Protein AF-A0A9P0P751-F1 (afdb_monomer_lite)

Foldseek 3Di:
DVVVVVVVVVVVVVVVVVVVVVVVVVVVVVVVVVVVVVVVVVVVVVVVVVVVVVVVVVVVVVVVVVVVVVVVVVVVVVVVVVVVVVVVVVVVVVVVVVVVVVVPDPDDDDDDDDLPQQDQDDPPLPAAPVVSVVSLVVNCVSNVHDPVRSCVVCVVVVVVVVVVDVVDDPPCPPVVVVVCCCRRNPVNVVVVVVVVVVPDDDD

pLDDT: mean 75.5, std 18.92, range [32.75, 98.25]

Organism: Acanthoscelides obtectus (NCBI:txid200917)

Radius of gyration: 43.39 Å; chains: 1; bounding box: 88×41×137 Å

Sequence (203 aa):
MEKCADLLEKLTKLENRLVDNNANLEGKLLELHECTAKLEEKFLENTANLKKELEDKIMEKLCELEIRIFTLEDRIQEVQGNFAALDIKTIDERQRGLLLEKSSEFGASVGSAGHLWMKPPQFDGTMPWNIYRRQFEAAANSNGWSSTEKATALWPYEKMLVLFFKEYHPKNKGLLVGHLEMRYGQLHLEHVYNTQLKNRFQR

Secondary structure (DSSP, 8-state):
-HHHHHHHHHHHHHHHHHHHHHHHHHHHHHHHHHHHHHHHHHHHHHHHHHHHHHHHHHHHHHHHHHHHHHHHHHHHHHHHHHHHHHHHHHHHHHHHHHHHHTTT--------------PPPP--SSS-HHHHHHHHHHHHHHTT--HHHHHHHHHHHHHHHHHHHHHS-TT-HHHHHHHHHHHH-HHHHHHHHHHHHHT----

Structure (mmCIF, N/CA/C/O backbone):
data_AF-A0A9P0P751-F1
#
_entry.id   AF-A0A9P0P751-F1
#
loop_
_atom_site.group_PDB
_atom_site.id
_atom_site.type_symbol
_atom_site.label_atom_id
_atom_site.label_alt_id
_atom_site.label_comp_id
_atom_site.label_asym_id
_atom_site.label_entity_id
_atom_site.label_seq_id
_atom_site.pdbx_PDB_ins_code
_atom_site.Cartn_x
_atom_site.Cartn_y
_atom_site.Cartn_z
_atom_site.occupancy
_atom_site.B_iso_or_equiv
_atom_site.auth_seq_id
_atom_site.auth_comp_id
_atom_site.auth_asym_id
_atom_site.auth_atom_id
_atom_site.pdbx_PDB_model_num
ATOM 1 N N . MET A 1 1 ? -47.627 -13.289 68.866 1.00 68.94 1 MET A N 1
ATOM 2 C CA . MET A 1 1 ? -46.252 -12.743 68.898 1.00 68.94 1 MET A CA 1
ATOM 3 C C . MET A 1 1 ? -45.272 -13.602 68.098 1.00 68.94 1 MET A C 1
ATOM 5 O O . MET A 1 1 ? -44.537 -13.034 67.307 1.00 68.94 1 MET A O 1
ATOM 9 N N . GLU A 1 2 ? -45.330 -14.937 68.186 1.00 80.06 2 GLU A N 1
ATOM 10 C CA . GLU A 1 2 ? -44.479 -15.875 67.414 1.00 80.06 2 GLU A CA 1
ATOM 11 C C . GLU A 1 2 ? -44.426 -15.635 65.893 1.00 80.06 2 GLU A C 1
ATOM 13 O O . GLU A 1 2 ? -43.344 -15.539 65.326 1.00 80.06 2 GLU A O 1
ATOM 18 N N . LYS A 1 3 ? -45.575 -15.447 65.225 1.00 87.62 3 LYS A N 1
ATOM 19 C CA . LYS A 1 3 ? -45.615 -15.174 63.772 1.00 87.62 3 LYS A CA 1
ATOM 20 C C . LYS A 1 3 ? -44.860 -13.906 63.351 1.00 87.62 3 LYS A C 1
ATOM 22 O O . LYS A 1 3 ? -44.319 -13.875 62.253 1.00 87.62 3 LYS A O 1
ATOM 27 N N . CYS A 1 4 ? -44.828 -12.866 64.190 1.00 89.31 4 CYS A N 1
ATOM 28 C CA . CYS A 1 4 ? -44.069 -11.650 63.877 1.00 89.31 4 CYS A CA 1
ATOM 29 C C . CYS A 1 4 ? -42.560 -11.883 63.989 1.00 89.31 4 CYS A C 1
ATOM 31 O O . CYS A 1 4 ? -41.818 -11.356 63.168 1.00 89.31 4 CYS A O 1
ATOM 33 N N . ALA A 1 5 ? -42.116 -12.678 64.967 1.00 92.06 5 ALA A N 1
ATOM 34 C CA . ALA A 1 5 ? -40.704 -13.016 65.129 1.00 92.06 5 ALA A CA 1
ATOM 35 C C . ALA A 1 5 ? -40.181 -13.841 63.937 1.00 92.06 5 ALA A C 1
ATOM 37 O O . ALA A 1 5 ? -39.132 -13.523 63.386 1.00 92.06 5 ALA A O 1
ATOM 38 N N . ASP A 1 6 ? -40.964 -14.820 63.476 1.00 95.12 6 ASP A N 1
ATOM 39 C CA . ASP A 1 6 ? -40.616 -15.666 62.325 1.00 95.12 6 ASP A CA 1
ATOM 40 C C . ASP A 1 6 ? -40.569 -14.875 60.996 1.00 95.12 6 ASP A C 1
ATOM 42 O O . ASP A 1 6 ? -39.732 -15.124 60.127 1.00 95.12 6 ASP A O 1
ATOM 46 N N . LEU A 1 7 ? -41.432 -13.862 60.837 1.00 94.81 7 LEU A N 1
ATOM 47 C CA . LEU A 1 7 ? -41.382 -12.946 59.689 1.00 94.81 7 LEU A CA 1
ATOM 48 C C . LEU A 1 7 ? -40.163 -12.015 59.732 1.00 94.81 7 LEU A C 1
ATOM 50 O O . LEU A 1 7 ? -39.540 -11.797 58.694 1.00 94.81 7 LEU A O 1
ATOM 54 N N . LEU A 1 8 ? -39.807 -11.500 60.912 1.00 94.50 8 LEU A N 1
ATOM 55 C CA . LEU A 1 8 ? -38.606 -10.683 61.118 1.00 94.50 8 LEU A CA 1
ATOM 56 C C . LEU A 1 8 ? -37.329 -11.464 60.792 1.00 94.50 8 LEU A C 1
ATOM 58 O O . LEU A 1 8 ? -36.457 -10.942 60.106 1.00 94.50 8 LEU A O 1
ATOM 62 N N . GLU A 1 9 ? -37.238 -12.727 61.213 1.00 95.94 9 GLU A N 1
ATOM 63 C CA . GLU A 1 9 ? -36.094 -13.591 60.896 1.00 95.94 9 GLU A CA 1
ATOM 64 C C . GLU A 1 9 ? -35.977 -13.880 59.389 1.00 95.94 9 GLU A C 1
ATOM 66 O O . GLU A 1 9 ? -34.882 -13.925 58.825 1.00 95.94 9 GLU A O 1
ATOM 71 N N . LYS A 1 10 ? -37.106 -14.065 58.697 1.00 96.25 10 LYS A N 1
ATOM 72 C CA . LYS A 1 10 ? -37.112 -14.243 57.237 1.00 96.25 10 LYS A CA 1
ATOM 73 C C . LYS A 1 10 ? -36.692 -12.967 56.508 1.00 96.25 10 LYS A C 1
ATOM 75 O O . LYS A 1 10 ? -35.957 -13.064 55.526 1.00 96.25 10 LYS A O 1
ATOM 80 N N . LEU A 1 11 ? -37.128 -11.801 56.986 1.00 96.69 11 LEU A N 1
ATOM 81 C CA . LEU A 1 11 ? -36.739 -10.498 56.442 1.00 96.69 11 LEU A CA 1
ATOM 82 C C . LEU A 1 11 ? -35.235 -10.258 56.574 1.00 96.69 11 LEU A C 1
ATOM 84 O O . LEU A 1 11 ? -34.588 -9.992 55.567 1.00 96.69 11 LEU A O 1
ATOM 88 N N . THR A 1 12 ? -34.658 -10.463 57.760 1.00 96.31 12 THR A N 1
ATOM 89 C CA . THR A 1 12 ? -33.210 -10.280 57.969 1.00 96.31 12 THR A CA 1
ATOM 90 C C . THR A 1 12 ? -32.378 -11.251 57.131 1.00 96.31 12 THR A C 1
ATOM 92 O O . THR A 1 12 ? -31.365 -10.867 56.549 1.00 96.31 12 THR A O 1
ATOM 95 N N . LYS A 1 13 ? -32.822 -12.508 56.978 1.00 97.12 13 LYS A N 1
ATOM 96 C CA . LYS A 1 13 ? -32.182 -13.465 56.055 1.00 97.12 13 LYS A CA 1
ATOM 97 C C . LYS A 1 13 ? -32.228 -12.992 54.602 1.00 97.12 13 LYS A C 1
ATOM 99 O O . LYS A 1 13 ? -31.261 -13.200 53.873 1.00 97.12 13 LYS A O 1
ATOM 104 N N . LEU A 1 14 ? -33.339 -12.404 54.160 1.00 96.88 14 LEU A N 1
ATOM 105 C CA . LEU A 1 14 ? -33.462 -11.870 52.803 1.00 96.88 14 LEU A CA 1
ATOM 106 C C . LEU A 1 14 ? -32.586 -10.632 52.596 1.00 9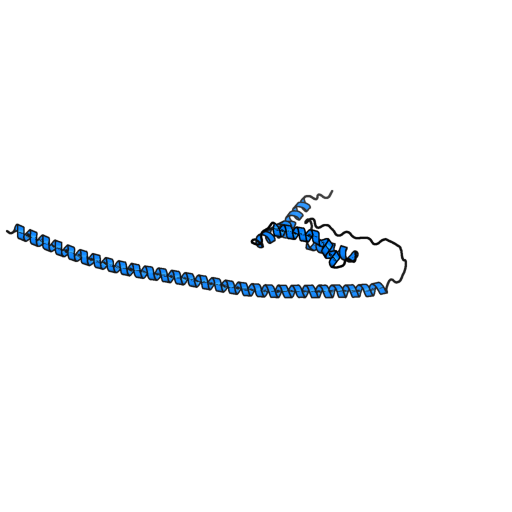6.88 14 LEU A C 1
ATOM 108 O O . LEU A 1 14 ? -31.926 -10.547 51.565 1.00 96.88 14 LEU A O 1
ATOM 112 N N . GLU A 1 15 ? -32.536 -9.724 53.570 1.00 97.06 15 GLU A N 1
ATOM 113 C CA . GLU A 1 15 ? -31.665 -8.543 53.542 1.00 97.06 15 GLU A CA 1
ATOM 114 C C . GLU A 1 15 ? -30.192 -8.941 53.437 1.00 97.06 15 GLU A C 1
ATOM 116 O O . GLU A 1 15 ? -29.506 -8.488 52.524 1.00 97.06 15 GLU A O 1
ATOM 121 N N . ASN A 1 16 ? -29.726 -9.868 54.279 1.00 96.50 16 ASN A N 1
ATOM 122 C CA . ASN A 1 16 ? -28.347 -10.359 54.218 1.00 96.50 16 ASN A CA 1
ATOM 123 C C . ASN A 1 16 ? -28.032 -10.992 52.855 1.00 96.50 16 ASN A C 1
ATOM 125 O O . ASN A 1 16 ? -27.015 -10.680 52.244 1.00 96.50 16 ASN A O 1
ATOM 129 N N . ARG A 1 17 ? -28.946 -11.813 52.316 1.00 97.75 17 ARG A N 1
ATOM 130 C CA . ARG A 1 17 ? -28.776 -12.405 50.978 1.00 97.75 17 ARG A CA 1
ATOM 131 C C . ARG A 1 17 ? -28.727 -11.358 49.869 1.00 97.75 17 ARG A C 1
ATOM 133 O O . ARG A 1 17 ? -28.021 -11.563 48.885 1.00 97.75 17 ARG A O 1
ATOM 140 N N . LEU A 1 18 ? -29.499 -10.277 49.979 1.00 97.12 18 LEU A N 1
ATOM 141 C CA . LEU A 1 18 ? -29.455 -9.172 49.021 1.00 97.12 18 LEU A CA 1
ATOM 142 C C . LEU A 1 18 ? -28.111 -8.445 49.083 1.00 97.12 18 LEU A C 1
ATOM 144 O O . LEU A 1 18 ? -27.532 -8.187 48.031 1.00 97.12 18 LEU A O 1
ATOM 148 N N . VAL A 1 19 ? -27.602 -8.179 50.288 1.00 97.31 19 VAL A N 1
ATOM 149 C CA . VAL A 1 19 ? -26.284 -7.562 50.497 1.00 97.31 19 VAL A CA 1
ATOM 150 C C . VAL A 1 19 ? -25.174 -8.437 49.911 1.00 97.31 19 VAL A C 1
ATOM 152 O O . VAL A 1 19 ? -24.377 -7.944 49.114 1.00 97.31 19 VAL A O 1
ATOM 155 N N . ASP A 1 20 ? -25.170 -9.737 50.212 1.00 97.00 20 ASP A N 1
ATOM 156 C CA . ASP A 1 20 ? -24.171 -10.682 49.696 1.00 97.00 20 ASP A CA 1
ATOM 157 C C . ASP A 1 20 ? -24.211 -10.782 48.164 1.00 97.00 20 ASP A C 1
ATOM 159 O O . ASP A 1 20 ? -23.177 -10.772 47.491 1.00 97.00 20 ASP A O 1
ATOM 163 N N . ASN A 1 21 ? -25.414 -10.852 47.585 1.00 97.19 21 ASN A N 1
ATOM 164 C CA . ASN A 1 21 ? -25.583 -10.881 46.134 1.00 97.19 21 ASN A CA 1
ATOM 165 C C . ASN A 1 21 ? -25.088 -9.589 45.481 1.00 97.19 21 ASN A C 1
ATOM 167 O O . ASN A 1 21 ? -24.453 -9.654 44.430 1.00 97.19 21 ASN A O 1
ATOM 171 N N . ASN A 1 22 ? -25.367 -8.433 46.087 1.00 96.94 22 ASN A N 1
ATOM 172 C CA . ASN A 1 22 ? -24.921 -7.150 45.560 1.00 96.94 22 ASN A CA 1
ATOM 173 C C . ASN A 1 22 ? -23.391 -7.031 45.610 1.00 96.94 22 ASN A C 1
ATOM 175 O O . ASN A 1 22 ? -22.780 -6.697 44.600 1.00 96.94 22 ASN A O 1
ATOM 179 N N . ALA A 1 23 ? -22.766 -7.426 46.724 1.00 97.12 23 ALA A N 1
ATOM 180 C CA . ALA A 1 23 ? -21.308 -7.463 46.851 1.00 97.12 23 ALA A CA 1
ATOM 181 C C . ALA A 1 23 ? -20.654 -8.392 45.807 1.00 97.12 23 ALA A C 1
ATOM 183 O O . ALA A 1 23 ? -19.637 -8.053 45.205 1.00 97.12 23 ALA A O 1
ATOM 184 N N . ASN A 1 24 ? -21.261 -9.551 45.532 1.00 97.69 24 ASN A N 1
ATOM 185 C CA . ASN A 1 24 ? -20.781 -10.471 44.497 1.00 97.69 24 ASN A CA 1
ATOM 186 C C . ASN A 1 24 ? -20.925 -9.888 43.076 1.00 97.69 24 ASN A C 1
ATOM 188 O O . ASN A 1 24 ? -20.044 -10.064 42.234 1.00 97.69 24 ASN A O 1
ATOM 192 N N . LEU A 1 25 ? -22.031 -9.192 42.789 1.00 97.31 25 LEU A N 1
ATOM 193 C CA . LEU A 1 25 ? -22.231 -8.520 41.501 1.00 97.31 25 LEU A CA 1
ATOM 194 C C . LEU A 1 25 ? -21.231 -7.378 41.295 1.00 97.31 25 LEU A C 1
ATOM 196 O O . LEU A 1 25 ? -20.674 -7.264 40.205 1.00 97.31 25 LEU A O 1
ATOM 200 N N . GLU A 1 26 ? -20.964 -6.582 42.331 1.00 97.25 26 GLU A N 1
ATOM 201 C CA . GLU A 1 26 ? -19.936 -5.536 42.308 1.00 97.25 26 GLU A CA 1
ATOM 202 C C . GLU A 1 26 ? -18.542 -6.122 42.047 1.00 97.25 26 GLU A C 1
ATOM 204 O O . GLU A 1 26 ? -17.818 -5.617 41.189 1.00 97.25 26 GLU A O 1
ATOM 209 N N . GLY A 1 27 ? -18.193 -7.240 42.695 1.00 97.88 27 GLY A N 1
ATOM 210 C CA . GLY A 1 27 ? -16.936 -7.949 42.436 1.00 97.88 27 GLY A CA 1
ATOM 211 C C . GLY A 1 27 ? -16.797 -8.400 40.978 1.00 97.88 27 GLY A C 1
ATOM 212 O O . GLY A 1 27 ? -15.799 -8.104 40.324 1.00 97.88 27 GLY A O 1
ATOM 213 N N . LYS A 1 28 ? -17.836 -9.034 40.422 1.00 97.81 28 LYS A N 1
ATOM 214 C CA . LYS A 1 28 ? -17.850 -9.454 39.008 1.00 97.81 28 LYS A CA 1
ATOM 215 C C . LYS A 1 28 ? -17.780 -8.280 38.034 1.00 97.81 28 LYS A C 1
ATOM 217 O O . LYS A 1 28 ? -17.181 -8.412 36.969 1.00 97.81 28 LYS A O 1
ATOM 222 N N . LEU A 1 29 ? -18.397 -7.147 38.372 1.00 97.69 29 LEU A N 1
ATOM 223 C CA . LEU A 1 29 ? -18.300 -5.921 37.577 1.00 97.69 29 LEU A CA 1
ATOM 224 C C . LEU A 1 29 ? -16.862 -5.399 37.540 1.00 97.69 29 LEU A C 1
ATOM 226 O O . LEU A 1 29 ? -16.384 -5.037 36.466 1.00 97.69 29 LEU A O 1
ATOM 230 N N . LEU A 1 30 ? -16.158 -5.407 38.674 1.00 97.38 30 LEU A N 1
ATOM 231 C CA . LEU A 1 30 ? -14.749 -5.008 38.736 1.00 97.38 30 LEU A CA 1
ATOM 232 C C . LEU A 1 30 ? -13.854 -5.935 37.904 1.00 97.38 30 LEU A C 1
ATOM 234 O O . LEU A 1 30 ? -13.047 -5.450 37.111 1.00 97.38 30 LEU A O 1
ATOM 238 N N . GLU A 1 31 ? -14.038 -7.251 38.018 1.00 97.50 31 GLU A N 1
ATOM 239 C CA . GLU A 1 31 ? -13.292 -8.234 37.220 1.00 97.50 31 GLU A CA 1
ATOM 240 C C . GLU A 1 31 ? -13.539 -8.063 35.714 1.00 97.50 31 GLU A C 1
ATOM 242 O O . GLU A 1 31 ? -12.603 -8.120 34.911 1.00 97.50 31 GLU A O 1
ATOM 247 N N . LEU A 1 32 ? -14.794 -7.822 35.315 1.00 97.50 32 LEU A N 1
ATOM 248 C CA . LEU A 1 32 ? -15.142 -7.540 33.922 1.00 97.50 32 LEU A CA 1
ATOM 249 C C . LEU A 1 32 ? -14.467 -6.264 33.425 1.00 97.50 32 LEU A C 1
ATOM 251 O O . LEU A 1 32 ? -13.889 -6.289 32.342 1.00 97.50 32 LEU A O 1
ATOM 255 N N . HIS A 1 33 ? -14.492 -5.187 34.212 1.00 97.44 33 HIS A N 1
ATOM 256 C CA . HIS A 1 33 ? -13.828 -3.934 33.858 1.00 97.44 33 HIS A CA 1
ATOM 257 C C . HIS A 1 33 ? -12.319 -4.112 33.662 1.00 97.44 33 HIS A C 1
ATOM 259 O O . HIS A 1 33 ? -11.757 -3.632 32.674 1.00 97.44 33 HIS A O 1
ATOM 265 N N . GLU A 1 34 ? -11.663 -4.849 34.556 1.00 98.00 34 GLU A N 1
ATOM 266 C CA . GLU A 1 34 ? -10.237 -5.144 34.432 1.00 98.00 34 GLU A CA 1
ATOM 267 C C . GLU A 1 34 ? -9.941 -5.995 33.185 1.00 98.00 34 GLU A C 1
ATOM 269 O O . GLU A 1 34 ? -8.987 -5.727 32.450 1.00 98.00 34 GLU A O 1
ATOM 274 N N . CYS A 1 35 ? -10.780 -6.996 32.906 1.00 97.44 35 CYS A N 1
ATOM 275 C CA . CYS A 1 35 ? -10.664 -7.827 31.711 1.00 97.44 35 CYS A CA 1
ATOM 276 C C . CYS A 1 35 ? -10.824 -7.001 30.426 1.00 97.44 35 CYS A C 1
ATOM 278 O O . CYS A 1 35 ? -10.019 -7.140 29.502 1.00 97.44 35 CYS A O 1
ATOM 280 N N . THR A 1 36 ? -11.814 -6.103 30.378 1.00 97.06 36 THR A N 1
ATOM 281 C CA . THR A 1 36 ? -12.029 -5.217 29.227 1.00 97.06 36 THR A CA 1
ATOM 282 C C . THR A 1 36 ? -10.848 -4.282 28.999 1.00 97.06 36 THR A C 1
ATOM 284 O O . THR A 1 36 ? -10.383 -4.180 27.868 1.00 97.06 36 THR A O 1
ATOM 287 N N . ALA A 1 37 ? -10.284 -3.697 30.061 1.00 97.88 37 ALA A N 1
ATOM 288 C CA . ALA A 1 37 ? -9.134 -2.804 29.949 1.00 97.88 37 ALA A CA 1
ATOM 289 C C . ALA A 1 37 ? -7.893 -3.527 29.393 1.00 97.88 37 ALA A C 1
ATOM 291 O O . ALA A 1 37 ? -7.248 -3.040 28.467 1.00 97.88 37 ALA A O 1
ATOM 292 N N . LYS A 1 38 ? -7.595 -4.737 29.894 1.00 98.19 38 LYS A N 1
ATOM 293 C CA . LYS A 1 38 ? -6.481 -5.564 29.385 1.00 98.19 38 LYS A CA 1
ATOM 294 C C . LYS A 1 38 ? -6.673 -5.967 27.926 1.00 98.19 38 LYS A C 1
ATOM 296 O O . LYS A 1 38 ? -5.705 -6.100 27.177 1.00 98.19 38 LYS A O 1
ATOM 301 N N . LEU A 1 39 ? -7.913 -6.230 27.524 1.00 97.56 39 LEU A N 1
ATOM 302 C CA . LEU A 1 39 ? -8.235 -6.588 26.149 1.00 97.56 39 LEU A CA 1
ATOM 303 C C . LEU A 1 39 ? -8.043 -5.383 25.219 1.00 97.56 39 LEU A C 1
ATOM 305 O O . LEU A 1 39 ? -7.386 -5.527 24.191 1.00 97.56 39 LEU A O 1
ATOM 309 N N . GLU A 1 40 ? -8.534 -4.204 25.600 1.00 97.56 40 GLU A N 1
ATOM 310 C CA . GLU A 1 40 ? -8.324 -2.951 24.863 1.00 97.56 40 GLU A CA 1
ATOM 311 C C . GLU A 1 40 ? -6.835 -2.620 24.700 1.00 97.56 40 GLU A C 1
ATOM 313 O O . GLU A 1 40 ? -6.394 -2.318 23.590 1.00 97.56 40 GLU A O 1
ATOM 318 N N . GLU A 1 41 ? -6.045 -2.761 25.767 1.00 97.88 41 GLU A N 1
ATOM 319 C CA . GLU A 1 41 ? -4.592 -2.565 25.735 1.00 97.88 41 GLU A CA 1
ATOM 320 C C . GLU A 1 41 ? -3.920 -3.490 24.711 1.00 97.88 41 GLU A C 1
ATOM 322 O O . GLU A 1 41 ? -3.188 -3.024 23.836 1.00 97.88 41 GLU A O 1
ATOM 327 N N . LYS A 1 42 ? -4.241 -4.791 24.739 1.00 97.94 42 LYS A N 1
ATOM 328 C CA . LYS A 1 42 ? -3.709 -5.759 23.766 1.00 97.94 42 LYS A CA 1
ATOM 329 C C . LYS A 1 42 ? -4.124 -5.453 22.331 1.00 97.94 42 LYS A C 1
ATOM 331 O O . LYS A 1 42 ? -3.343 -5.684 21.408 1.00 97.94 42 LYS A O 1
ATOM 336 N N . PHE A 1 43 ? -5.343 -4.961 22.114 1.00 97.62 43 PHE A N 1
ATOM 337 C CA . PHE A 1 43 ? -5.791 -4.555 20.782 1.00 97.62 43 PHE A CA 1
ATOM 338 C C . PHE A 1 43 ? -5.011 -3.344 20.268 1.00 97.62 43 PHE A C 1
ATOM 340 O O . PHE A 1 43 ? -4.598 -3.336 19.105 1.00 97.62 43 PHE A O 1
ATOM 347 N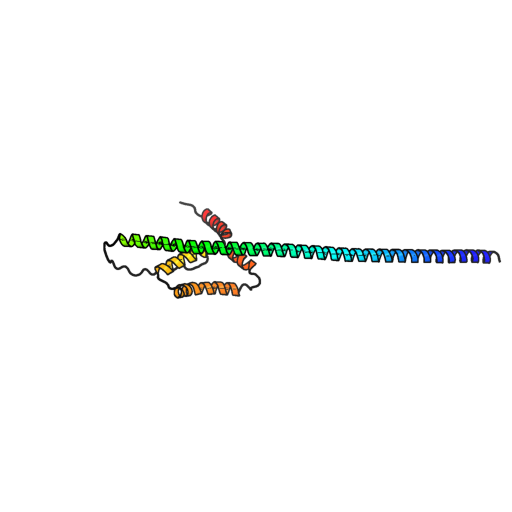 N . LEU A 1 44 ? -4.776 -2.345 21.121 1.00 97.56 44 LEU A N 1
ATOM 348 C CA . LEU A 1 44 ? -3.976 -1.171 20.773 1.00 97.56 44 LEU A CA 1
ATOM 349 C C . LEU A 1 44 ? -2.522 -1.550 20.476 1.00 97.56 44 LEU A C 1
ATOM 351 O O . LEU A 1 44 ? -1.983 -1.125 19.453 1.00 97.56 44 LEU A O 1
ATOM 355 N N . GLU A 1 45 ? -1.919 -2.399 21.308 1.00 98.00 45 GLU A N 1
ATOM 356 C CA . GLU A 1 45 ? -0.555 -2.897 21.114 1.00 98.00 45 GLU A CA 1
ATOM 357 C C . GLU A 1 45 ? -0.419 -3.683 19.801 1.00 98.00 45 GLU A C 1
ATOM 359 O O . GLU A 1 45 ? 0.449 -3.379 18.982 1.00 98.00 45 GLU A O 1
ATOM 364 N N . ASN A 1 46 ? -1.320 -4.635 19.536 1.00 98.00 46 ASN A N 1
ATOM 365 C CA . ASN A 1 46 ? -1.320 -5.377 18.273 1.00 98.00 46 ASN A CA 1
ATOM 366 C C . ASN A 1 46 ? -1.483 -4.454 17.063 1.00 98.00 46 ASN A C 1
ATOM 368 O O . ASN A 1 46 ? -0.797 -4.629 16.057 1.00 98.00 46 ASN A O 1
ATOM 372 N N . THR A 1 47 ? -2.368 -3.460 17.152 1.00 96.94 47 THR A N 1
ATOM 373 C CA . THR A 1 47 ? -2.585 -2.502 16.061 1.00 96.94 47 THR A CA 1
ATOM 374 C C . THR A 1 47 ? -1.328 -1.670 15.800 1.00 96.94 47 THR A C 1
ATOM 376 O O . THR A 1 47 ? -0.956 -1.462 14.644 1.00 96.94 47 THR A O 1
ATOM 379 N N . ALA A 1 48 ? -0.637 -1.233 16.856 1.00 97.62 48 ALA A N 1
ATOM 380 C CA . ALA A 1 48 ? 0.622 -0.503 16.742 1.00 97.62 48 ALA A CA 1
ATOM 381 C C . ALA A 1 48 ? 1.740 -1.368 16.135 1.00 97.62 48 ALA A C 1
ATOM 383 O O . ALA A 1 48 ? 2.454 -0.907 15.243 1.00 97.62 48 ALA A O 1
ATOM 384 N N . ASN A 1 49 ? 1.853 -2.630 16.557 1.00 97.81 49 ASN A N 1
ATOM 385 C CA . ASN A 1 49 ? 2.847 -3.570 16.039 1.00 97.81 49 ASN A CA 1
ATOM 386 C C . ASN A 1 49 ? 2.632 -3.873 14.552 1.00 97.81 49 ASN A C 1
ATOM 388 O O . ASN A 1 49 ? 3.577 -3.783 13.771 1.00 97.81 49 ASN A O 1
ATOM 392 N N . LEU A 1 50 ? 1.391 -4.153 14.139 1.00 97.75 50 LEU A N 1
ATOM 393 C CA . LEU A 1 50 ? 1.058 -4.392 12.731 1.00 97.75 50 LEU A CA 1
ATOM 394 C C . LEU A 1 50 ? 1.338 -3.163 11.862 1.00 97.75 50 LEU A C 1
ATOM 396 O O . LEU A 1 50 ? 1.845 -3.296 10.748 1.00 97.75 50 LEU A O 1
ATOM 400 N N . LYS A 1 51 ? 1.029 -1.964 12.370 1.00 97.75 51 LYS A N 1
ATOM 401 C CA . LYS A 1 51 ? 1.336 -0.714 11.673 1.00 97.75 51 LYS A CA 1
ATOM 402 C C . LYS A 1 51 ? 2.842 -0.560 11.461 1.00 97.75 51 LYS A C 1
ATOM 404 O O . LYS A 1 51 ? 3.262 -0.299 10.338 1.00 97.75 51 LYS A O 1
ATOM 409 N N . LYS A 1 52 ? 3.637 -0.773 12.511 1.00 98.06 52 LYS A N 1
ATOM 410 C CA . LYS A 1 52 ? 5.098 -0.687 12.444 1.00 98.06 52 LYS A CA 1
ATOM 411 C C . LYS A 1 52 ? 5.686 -1.704 11.462 1.00 98.06 52 LYS A C 1
ATOM 413 O O . LYS A 1 52 ? 6.490 -1.336 10.619 1.00 98.06 52 LYS A O 1
ATOM 418 N N . GLU A 1 53 ? 5.242 -2.959 11.516 1.00 98.25 53 GLU A N 1
ATOM 419 C CA . GLU A 1 53 ? 5.721 -4.006 10.603 1.00 98.25 53 GLU A CA 1
ATOM 420 C C . GLU A 1 53 ? 5.417 -3.672 9.132 1.00 98.25 53 GLU A C 1
ATOM 422 O O . GLU A 1 53 ? 6.219 -3.944 8.236 1.00 98.25 53 GLU A O 1
ATOM 427 N N . LEU A 1 54 ? 4.257 -3.065 8.871 1.00 97.69 54 LEU A N 1
ATOM 428 C CA . LEU A 1 54 ? 3.872 -2.629 7.533 1.00 97.69 54 LEU A CA 1
ATOM 429 C C . LEU A 1 54 ? 4.708 -1.431 7.058 1.00 97.69 54 LEU A C 1
ATOM 431 O O . LEU A 1 54 ? 5.121 -1.409 5.900 1.00 97.69 54 LEU A O 1
ATOM 435 N N . GLU A 1 55 ? 4.992 -0.470 7.939 1.00 97.50 55 GLU A N 1
ATOM 436 C CA . GLU A 1 55 ? 5.893 0.656 7.660 1.00 97.50 55 GLU A CA 1
ATOM 437 C C . GLU A 1 55 ? 7.318 0.171 7.348 1.00 97.50 55 GLU A C 1
ATOM 439 O O . GLU A 1 55 ? 7.886 0.570 6.330 1.00 97.50 55 GLU A O 1
ATOM 444 N N . ASP A 1 56 ? 7.854 -0.758 8.143 1.00 97.88 56 ASP A N 1
ATOM 445 C CA . ASP A 1 56 ? 9.186 -1.337 7.937 1.00 97.88 56 ASP A CA 1
ATOM 446 C C . ASP A 1 56 ? 9.279 -2.071 6.583 1.00 97.88 56 ASP A C 1
ATOM 448 O O . ASP A 1 56 ? 10.222 -1.855 5.817 1.00 97.88 56 ASP A O 1
ATOM 452 N N . LYS A 1 57 ? 8.261 -2.870 6.225 1.00 98.00 57 LYS A N 1
ATOM 453 C CA . LYS A 1 57 ? 8.185 -3.556 4.917 1.00 98.00 57 LYS A CA 1
ATOM 454 C C . LYS A 1 57 ? 8.093 -2.586 3.742 1.00 98.00 57 LYS A C 1
ATOM 456 O O . LYS A 1 57 ? 8.673 -2.841 2.686 1.00 98.00 57 LYS A O 1
ATOM 461 N N . ILE A 1 58 ? 7.356 -1.484 3.892 1.00 97.88 58 ILE A N 1
ATOM 462 C CA . ILE A 1 58 ? 7.287 -0.443 2.858 1.00 97.88 58 ILE A CA 1
ATOM 463 C C . ILE A 1 58 ? 8.668 0.182 2.660 1.00 97.88 58 ILE A C 1
ATOM 465 O O . ILE A 1 58 ? 9.111 0.309 1.519 1.00 97.88 58 ILE A O 1
ATOM 469 N N . MET A 1 59 ? 9.360 0.526 3.746 1.00 96.19 59 MET A N 1
ATOM 470 C CA . MET A 1 59 ? 10.697 1.118 3.681 1.00 96.19 59 MET A CA 1
ATOM 471 C C . MET A 1 59 ? 11.715 0.177 3.030 1.00 96.19 59 MET A C 1
ATOM 473 O O . MET A 1 59 ? 12.465 0.606 2.156 1.00 96.19 59 MET A O 1
ATOM 477 N N . GLU A 1 60 ? 11.700 -1.111 3.380 1.00 97.69 60 GLU A N 1
ATOM 478 C CA . GLU A 1 60 ? 12.548 -2.128 2.746 1.00 97.69 60 GLU A CA 1
ATOM 479 C C . GLU A 1 60 ? 12.324 -2.182 1.226 1.00 97.69 60 GLU A C 1
ATOM 481 O O . GLU A 1 60 ? 13.276 -2.118 0.445 1.00 97.69 60 GLU A O 1
ATOM 486 N N . LYS A 1 61 ? 11.059 -2.228 0.787 1.00 97.12 61 LYS A N 1
ATOM 487 C CA . LYS A 1 61 ? 10.724 -2.270 -0.644 1.00 97.12 61 LYS A CA 1
ATOM 488 C C . LYS A 1 61 ? 11.044 -0.984 -1.387 1.00 97.12 61 LYS A C 1
ATOM 490 O O . LYS A 1 61 ? 11.415 -1.058 -2.558 1.00 97.12 61 LYS A O 1
ATOM 495 N N . LEU A 1 62 ? 10.950 0.172 -0.738 1.00 96.19 62 LEU A N 1
ATOM 496 C CA . LEU A 1 62 ? 11.404 1.429 -1.330 1.00 96.19 62 LEU A CA 1
ATOM 497 C C . LEU A 1 62 ? 12.920 1.412 -1.558 1.00 96.19 62 LEU A C 1
ATOM 499 O O . LEU A 1 62 ? 13.349 1.672 -2.680 1.00 96.19 62 LEU A O 1
ATOM 503 N N . CYS A 1 63 ? 13.710 0.994 -0.564 1.00 95.81 63 CYS A N 1
ATOM 504 C CA . CYS A 1 63 ? 15.162 0.861 -0.707 1.00 95.81 63 CYS A CA 1
ATOM 505 C C . CYS A 1 63 ? 15.553 -0.120 -1.829 1.00 95.81 63 CYS A C 1
ATOM 507 O O . CYS A 1 63 ? 16.431 0.176 -2.641 1.00 95.81 63 CYS A O 1
ATOM 509 N N . GLU A 1 64 ? 14.894 -1.282 -1.919 1.00 97.31 64 GLU A N 1
ATOM 510 C CA . GLU A 1 64 ? 15.136 -2.248 -3.004 1.00 97.31 64 GLU A CA 1
ATOM 511 C C . GLU A 1 64 ? 14.873 -1.639 -4.391 1.00 97.31 64 GLU A C 1
ATOM 513 O O . GLU A 1 64 ? 15.654 -1.844 -5.328 1.00 97.31 64 GLU A O 1
ATOM 518 N N . LEU A 1 65 ? 13.774 -0.890 -4.535 1.00 96.06 65 LEU A N 1
ATOM 519 C CA . LEU A 1 65 ? 13.416 -0.237 -5.792 1.00 96.06 65 LEU A CA 1
ATOM 520 C C . LEU A 1 65 ? 14.401 0.873 -6.158 1.00 96.06 65 LEU A C 1
ATOM 522 O O . LEU A 1 65 ? 14.789 0.957 -7.322 1.00 96.06 65 LEU A O 1
ATOM 526 N N . GLU A 1 66 ? 14.844 1.676 -5.192 1.00 95.38 66 GLU A N 1
ATOM 527 C CA . GLU A 1 66 ? 15.853 2.720 -5.406 1.00 95.38 66 GLU A CA 1
ATOM 528 C C . GLU A 1 66 ? 17.17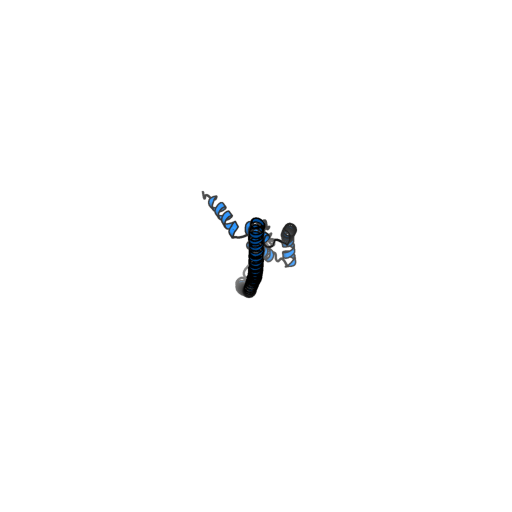1 2.130 -5.920 1.00 95.38 66 GLU A C 1
ATOM 530 O O . GLU A 1 66 ? 17.688 2.569 -6.949 1.00 95.38 66 GLU A O 1
ATOM 535 N N . ILE A 1 67 ? 17.665 1.060 -5.286 1.00 96.50 67 ILE A N 1
ATOM 536 C CA . ILE A 1 67 ? 18.872 0.347 -5.739 1.00 96.50 67 ILE A CA 1
ATOM 537 C C . ILE A 1 67 ? 18.678 -0.197 -7.160 1.00 96.50 67 ILE A C 1
ATOM 539 O O . ILE A 1 67 ? 19.586 -0.134 -8.000 1.00 96.50 67 ILE A O 1
ATOM 543 N N . ARG A 1 68 ? 17.491 -0.740 -7.462 1.00 96.69 68 ARG A N 1
ATOM 544 C CA . ARG A 1 68 ? 17.208 -1.304 -8.784 1.00 96.69 68 ARG A CA 1
ATOM 545 C C . ARG A 1 68 ? 17.146 -0.233 -9.867 1.00 96.69 68 ARG A C 1
ATOM 547 O O . ARG A 1 68 ? 17.646 -0.485 -10.963 1.00 96.69 68 ARG A O 1
ATOM 554 N N . ILE A 1 69 ? 16.560 0.925 -9.567 1.00 95.44 69 ILE A N 1
ATOM 555 C CA . ILE A 1 69 ? 16.522 2.084 -10.464 1.00 95.44 69 ILE A CA 1
ATOM 556 C C . ILE A 1 69 ? 17.945 2.550 -10.751 1.00 95.44 69 ILE A C 1
ATOM 558 O O . ILE A 1 69 ? 18.319 2.593 -11.918 1.00 95.44 69 ILE A O 1
ATOM 562 N N . PHE A 1 70 ? 18.757 2.762 -9.714 1.00 94.81 70 PHE A N 1
ATOM 563 C CA . PHE A 1 70 ? 20.152 3.176 -9.867 1.00 94.81 70 PHE A CA 1
ATOM 564 C C . PHE A 1 70 ? 20.939 2.213 -10.773 1.00 94.81 70 PHE A C 1
ATOM 566 O O . PHE A 1 70 ? 21.586 2.613 -11.736 1.00 94.81 70 PHE A O 1
ATOM 573 N N . THR A 1 71 ? 20.787 0.904 -10.548 1.00 95.12 71 THR A N 1
ATOM 574 C CA . THR A 1 71 ? 21.441 -0.122 -11.381 1.00 95.12 71 THR A CA 1
ATOM 575 C C . THR A 1 71 ? 20.970 -0.082 -12.842 1.00 95.12 71 THR A C 1
ATOM 577 O O . THR A 1 71 ? 21.737 -0.361 -13.765 1.00 95.12 71 THR A O 1
ATOM 580 N N . LEU A 1 72 ? 19.685 0.193 -13.080 1.00 93.94 72 LEU A N 1
ATOM 581 C CA . LEU A 1 72 ? 19.145 0.299 -14.435 1.00 93.94 72 LEU A CA 1
ATOM 582 C C . LEU A 1 72 ? 19.629 1.570 -15.134 1.00 93.94 72 LEU A C 1
ATOM 584 O O . LEU A 1 72 ? 19.925 1.508 -16.325 1.00 93.94 72 LEU A O 1
ATOM 588 N N . GLU A 1 73 ? 19.735 2.681 -14.411 1.00 92.69 73 GLU A N 1
ATOM 589 C CA . GLU A 1 73 ? 20.279 3.938 -14.924 1.00 92.69 73 GLU A CA 1
ATOM 590 C C . GLU A 1 73 ? 21.734 3.768 -15.373 1.00 92.69 73 GLU A C 1
ATOM 592 O O . GLU A 1 73 ? 22.050 4.116 -16.513 1.00 92.69 73 GLU A O 1
ATOM 597 N N . ASP A 1 74 ? 22.577 3.123 -14.563 1.00 93.94 74 ASP A N 1
ATOM 598 C CA . ASP A 1 74 ? 23.966 2.806 -14.927 1.00 93.94 74 ASP A CA 1
ATOM 599 C C . ASP A 1 74 ? 24.046 1.953 -16.201 1.00 93.94 74 ASP A C 1
ATOM 601 O O . ASP A 1 74 ? 24.783 2.266 -17.139 1.00 93.94 74 ASP A O 1
ATOM 605 N N . ARG A 1 75 ? 23.229 0.897 -16.293 1.00 95.44 75 ARG A N 1
ATOM 606 C CA . ARG A 1 75 ? 23.191 0.031 -17.484 1.00 95.44 75 ARG A CA 1
ATOM 607 C C . ARG A 1 75 ? 22.712 0.773 -18.730 1.00 95.44 75 ARG A C 1
ATOM 609 O O . ARG A 1 75 ? 23.181 0.487 -19.831 1.00 95.44 75 ARG A O 1
ATOM 616 N N . ILE A 1 76 ? 21.766 1.701 -18.584 1.00 91.50 76 ILE A N 1
ATOM 617 C CA . ILE A 1 76 ? 21.305 2.547 -19.691 1.00 91.50 76 ILE A CA 1
ATOM 618 C C . ILE A 1 76 ? 22.445 3.453 -20.162 1.00 91.50 76 ILE A C 1
ATOM 620 O O . ILE A 1 76 ? 22.666 3.541 -21.371 1.00 91.50 76 ILE A O 1
ATOM 624 N N . GLN A 1 77 ? 23.186 4.078 -19.242 1.00 90.56 77 GLN A N 1
ATOM 625 C CA . GLN A 1 77 ? 24.337 4.917 -19.587 1.00 90.56 77 GLN A CA 1
ATOM 626 C C . GLN A 1 77 ? 25.428 4.120 -20.310 1.00 90.56 77 GLN A C 1
ATOM 628 O O . GLN A 1 77 ? 25.935 4.568 -21.339 1.00 90.56 77 GLN A O 1
ATOM 633 N N . GLU A 1 78 ? 25.743 2.914 -19.836 1.00 93.06 78 GLU A N 1
ATOM 634 C CA . GLU A 1 78 ? 26.726 2.033 -20.473 1.00 93.06 78 GLU A CA 1
ATOM 635 C C . GLU A 1 78 ? 26.318 1.678 -21.910 1.00 93.06 78 GLU A C 1
ATOM 637 O O . GLU A 1 78 ? 27.097 1.832 -22.854 1.00 93.06 78 GLU A O 1
ATOM 642 N N . VAL A 1 79 ? 25.066 1.251 -22.103 1.00 89.12 79 VAL A N 1
ATOM 643 C CA . VAL A 1 79 ? 24.538 0.917 -23.430 1.00 89.12 79 VAL A CA 1
ATOM 644 C C . VAL A 1 79 ? 24.571 2.136 -24.354 1.00 89.12 79 VAL A C 1
ATOM 646 O O . VAL A 1 79 ? 25.003 2.017 -25.500 1.00 89.12 79 VAL A O 1
ATOM 649 N N . GLN A 1 80 ? 24.170 3.314 -23.870 1.00 84.81 80 GLN A N 1
ATOM 650 C CA . GLN A 1 80 ? 24.228 4.557 -24.644 1.00 84.81 80 GLN A CA 1
ATOM 651 C C . GLN A 1 80 ? 25.664 4.919 -25.054 1.00 84.81 80 GLN A C 1
ATOM 653 O O . GLN A 1 80 ? 25.892 5.272 -26.213 1.00 84.81 80 GLN A O 1
ATOM 658 N N . GLY A 1 81 ? 26.638 4.776 -24.149 1.00 83.06 81 GLY A N 1
ATOM 659 C CA . GLY A 1 81 ? 28.056 4.987 -24.453 1.00 83.06 81 GLY A CA 1
ATOM 660 C C . GLY A 1 81 ? 28.587 4.009 -25.505 1.00 83.06 81 GLY A C 1
ATOM 661 O O . GLY A 1 81 ? 29.268 4.413 -26.450 1.00 83.06 81 GLY A O 1
ATOM 662 N N . ASN A 1 82 ? 28.210 2.734 -25.402 1.00 83.44 82 ASN A N 1
ATOM 663 C CA . ASN A 1 82 ? 28.589 1.705 -26.370 1.00 83.44 82 ASN A CA 1
ATOM 664 C C . ASN A 1 82 ? 28.007 1.973 -27.767 1.00 83.44 82 ASN A C 1
ATOM 666 O O . ASN A 1 82 ? 28.717 1.815 -28.761 1.00 83.44 82 ASN A O 1
ATOM 670 N N . PHE A 1 83 ? 26.753 2.432 -27.861 1.00 72.62 83 PHE A N 1
ATOM 671 C CA . PHE A 1 83 ? 26.166 2.858 -29.137 1.00 72.62 83 PHE A CA 1
ATOM 672 C C . PHE A 1 83 ? 26.919 4.044 -29.747 1.00 72.62 83 PHE A C 1
ATOM 674 O O . PHE A 1 83 ? 27.262 3.992 -30.925 1.00 72.62 83 PHE A O 1
ATOM 681 N N . ALA A 1 84 ? 27.258 5.065 -28.952 1.00 72.62 84 ALA A N 1
ATOM 682 C CA . ALA A 1 84 ? 28.036 6.205 -29.439 1.00 72.62 84 ALA A CA 1
ATOM 683 C C . ALA A 1 84 ? 29.425 5.782 -29.957 1.00 72.62 84 ALA A C 1
ATOM 685 O O . ALA A 1 84 ? 29.870 6.243 -31.008 1.00 72.62 84 ALA A O 1
ATOM 686 N N . ALA A 1 85 ? 30.101 4.859 -29.265 1.00 69.56 85 ALA A N 1
ATOM 687 C CA . ALA A 1 85 ? 31.394 4.332 -29.697 1.00 69.56 85 ALA A CA 1
ATOM 688 C C . ALA A 1 85 ? 31.301 3.506 -30.995 1.00 69.56 85 ALA A C 1
ATOM 690 O O . ALA A 1 85 ? 32.194 3.583 -31.844 1.00 69.56 85 ALA A O 1
ATOM 691 N N . LEU A 1 86 ? 30.232 2.722 -31.168 1.00 67.81 86 LEU A N 1
ATOM 692 C CA . LEU A 1 86 ? 29.969 1.966 -32.396 1.00 67.81 86 LEU A CA 1
ATOM 693 C C . LEU A 1 86 ? 29.631 2.881 -33.577 1.00 67.81 86 LEU A C 1
ATOM 695 O O . LEU A 1 86 ? 30.137 2.650 -34.677 1.00 67.81 86 LEU A O 1
ATOM 699 N N . ASP A 1 87 ? 28.848 3.938 -33.359 1.00 61.66 87 ASP A N 1
ATOM 700 C CA . ASP A 1 87 ? 28.561 4.940 -34.391 1.00 61.66 87 ASP A CA 1
ATOM 701 C C . ASP A 1 87 ? 29.854 5.628 -34.864 1.00 61.66 87 ASP A C 1
ATOM 703 O O . ASP A 1 87 ? 30.077 5.757 -36.069 1.00 61.66 87 ASP A O 1
ATOM 707 N N . ILE A 1 88 ? 30.765 5.975 -33.944 1.00 62.97 88 ILE A N 1
ATOM 708 C CA . ILE A 1 88 ? 32.071 6.568 -34.283 1.00 62.97 88 ILE A CA 1
ATOM 709 C C . ILE A 1 88 ? 32.936 5.600 -35.106 1.00 62.97 88 ILE A C 1
ATOM 711 O O . ILE A 1 88 ? 33.464 5.991 -36.147 1.00 62.97 88 ILE A O 1
ATOM 715 N N . LYS A 1 89 ? 33.058 4.330 -34.692 1.00 63.94 89 LYS A N 1
ATOM 716 C CA . LYS A 1 89 ? 33.849 3.325 -35.432 1.00 63.94 89 LYS A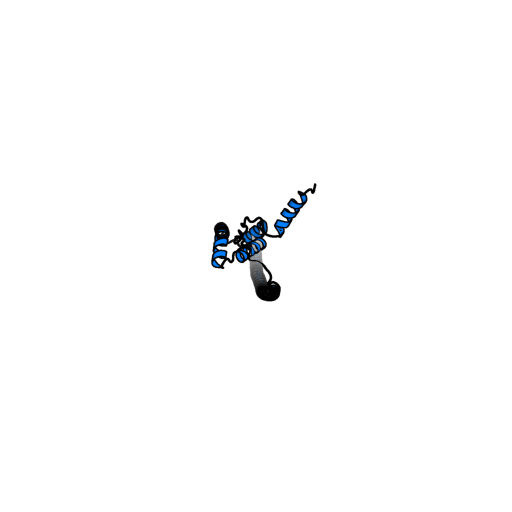 CA 1
ATOM 717 C C . LYS A 1 89 ? 33.281 3.052 -36.827 1.00 63.94 89 LYS A C 1
ATOM 719 O O . LYS A 1 89 ? 34.038 2.967 -37.789 1.00 63.94 89 LYS A O 1
ATOM 724 N N . THR A 1 90 ? 31.956 2.989 -36.951 1.00 57.12 90 THR A N 1
ATOM 725 C CA . THR A 1 90 ? 31.275 2.760 -38.236 1.00 57.12 90 THR A CA 1
ATOM 726 C C . THR A 1 90 ? 31.477 3.932 -39.204 1.00 57.12 90 THR A C 1
ATOM 728 O O . THR A 1 90 ? 31.596 3.728 -40.414 1.00 57.12 90 THR A O 1
ATOM 731 N N . ILE A 1 91 ? 31.530 5.170 -38.699 1.00 59.25 91 ILE A N 1
ATOM 732 C CA . ILE A 1 91 ? 31.839 6.358 -39.509 1.00 59.25 91 ILE A CA 1
ATOM 733 C C . ILE A 1 91 ? 33.311 6.349 -39.949 1.00 59.25 91 ILE A C 1
ATOM 735 O O . ILE A 1 91 ? 33.582 6.577 -41.128 1.00 59.25 91 ILE A O 1
ATOM 739 N N . ASP A 1 92 ? 34.243 6.033 -39.048 1.00 58.38 92 ASP A N 1
ATOM 740 C CA . ASP A 1 92 ? 35.687 5.991 -39.330 1.00 58.38 92 ASP A CA 1
ATOM 741 C C . ASP A 1 92 ? 36.057 4.898 -40.360 1.00 58.38 92 ASP A C 1
ATOM 743 O O . ASP A 1 92 ? 36.811 5.137 -41.305 1.00 58.38 92 ASP A O 1
ATOM 747 N N . GLU A 1 93 ? 35.453 3.708 -40.267 1.00 61.09 93 GLU A N 1
ATOM 748 C CA . GLU A 1 93 ? 35.634 2.630 -41.254 1.00 61.09 93 GLU A CA 1
ATOM 749 C C . GLU A 1 93 ? 35.073 2.989 -42.637 1.00 61.09 93 GLU A C 1
ATOM 751 O O . GLU A 1 93 ? 35.725 2.735 -43.654 1.00 61.09 93 GLU A O 1
ATOM 756 N N . ARG A 1 94 ? 33.906 3.645 -42.699 1.00 62.25 94 ARG A N 1
ATOM 757 C CA . ARG A 1 94 ? 33.338 4.133 -43.968 1.00 62.25 94 ARG A CA 1
ATOM 758 C C . ARG A 1 94 ? 34.185 5.240 -44.590 1.00 62.25 94 ARG A C 1
ATOM 760 O O . ARG A 1 94 ? 34.374 5.239 -45.804 1.00 62.25 94 ARG A O 1
ATOM 767 N N . GLN A 1 95 ? 34.718 6.162 -43.787 1.00 57.88 95 GLN A N 1
ATOM 768 C CA . GLN A 1 95 ? 35.602 7.225 -44.275 1.00 57.88 95 GLN A CA 1
ATOM 769 C C . GLN A 1 95 ? 36.926 6.668 -44.819 1.00 57.88 95 GLN A C 1
ATOM 771 O O . GLN A 1 95 ? 37.387 7.127 -45.866 1.00 57.88 95 GLN A O 1
ATOM 776 N N . ARG A 1 96 ? 37.499 5.634 -44.184 1.00 57.62 96 ARG A N 1
ATOM 777 C CA . ARG A 1 96 ? 38.670 4.917 -44.721 1.00 57.62 96 ARG A CA 1
ATOM 778 C C . ARG A 1 96 ? 38.364 4.154 -46.015 1.00 57.62 96 ARG A C 1
ATOM 780 O O . ARG A 1 96 ? 39.170 4.217 -46.940 1.00 57.62 96 ARG A O 1
ATOM 787 N N . GLY A 1 97 ? 37.208 3.493 -46.116 1.00 57.78 97 GLY A N 1
ATOM 788 C CA . GLY A 1 97 ? 36.780 2.808 -47.345 1.00 57.78 97 GLY A CA 1
ATOM 789 C C . GLY A 1 97 ? 36.632 3.758 -48.541 1.00 57.78 97 GLY A C 1
ATOM 790 O O . GLY A 1 97 ? 37.165 3.489 -49.614 1.00 57.78 97 GLY A O 1
ATOM 791 N N . LEU A 1 98 ? 36.015 4.924 -48.324 1.00 55.78 98 LEU A N 1
ATOM 792 C CA . LEU A 1 98 ? 35.847 5.975 -49.339 1.00 55.78 98 LEU A CA 1
ATOM 793 C C . LEU A 1 98 ? 37.173 6.586 -49.826 1.00 55.78 98 LEU A C 1
ATOM 795 O O . LEU A 1 98 ? 37.267 6.992 -50.984 1.00 55.78 98 LEU A O 1
ATOM 799 N N . LEU A 1 99 ? 38.198 6.666 -48.970 1.00 52.28 99 LEU A N 1
ATOM 800 C CA . LEU A 1 99 ? 39.532 7.151 -49.351 1.00 52.28 99 LEU A CA 1
ATOM 801 C C . LEU A 1 99 ? 40.292 6.149 -50.236 1.00 52.28 99 LEU A C 1
ATOM 803 O O . LEU A 1 99 ? 40.993 6.567 -51.158 1.00 52.28 99 LEU A O 1
ATOM 807 N N . LEU A 1 100 ? 40.128 4.840 -50.007 1.00 52.50 100 LEU A N 1
ATOM 808 C CA . LEU A 1 100 ? 40.715 3.817 -50.880 1.00 52.50 100 LEU A CA 1
ATOM 809 C C . LEU A 1 100 ? 40.004 3.735 -52.240 1.00 52.50 100 LEU A C 1
ATOM 811 O O . LEU A 1 100 ? 40.675 3.614 -53.262 1.00 52.50 100 LEU A O 1
ATOM 815 N N . GLU A 1 101 ? 38.678 3.866 -52.278 1.00 47.41 101 GLU A N 1
ATOM 816 C CA . GLU A 1 101 ? 37.897 3.774 -53.523 1.00 47.41 101 GLU A CA 1
ATOM 817 C C . GLU A 1 101 ? 38.168 4.968 -54.461 1.00 47.41 101 GLU A C 1
ATOM 819 O O . GLU A 1 101 ? 38.401 4.795 -55.658 1.00 47.41 101 GLU A O 1
ATOM 824 N N . LYS A 1 102 ? 38.303 6.184 -53.905 1.00 48.84 102 LYS A N 1
ATOM 825 C CA . LYS A 1 102 ? 38.680 7.396 -54.664 1.00 48.84 102 LYS A CA 1
ATOM 826 C C . LYS A 1 102 ? 40.089 7.369 -55.261 1.00 48.84 102 LYS A C 1
ATOM 828 O O . LYS A 1 102 ? 40.395 8.202 -56.110 1.00 48.84 102 LYS A O 1
ATOM 833 N N . SER A 1 103 ? 40.938 6.443 -54.824 1.00 43.69 103 SER A N 1
ATOM 834 C CA . SER A 1 103 ? 42.296 6.286 -55.351 1.00 43.69 103 SER A CA 1
ATOM 835 C C . SER A 1 103 ? 42.345 5.385 -56.592 1.00 43.69 103 SER A C 1
ATOM 837 O O . SER A 1 103 ? 43.358 5.383 -57.287 1.00 43.69 103 SER A O 1
ATOM 839 N N . SER A 1 104 ? 41.274 4.630 -56.884 1.00 46.16 104 SER A N 1
ATOM 840 C CA . SER A 1 104 ? 41.270 3.598 -57.932 1.00 46.16 104 SER A CA 1
ATOM 841 C C . SER A 1 104 ? 40.455 3.947 -59.183 1.00 46.16 104 SER A C 1
ATOM 843 O O . SER A 1 104 ? 40.583 3.257 -60.191 1.00 46.16 104 SER A O 1
ATOM 845 N N . GLU A 1 105 ? 39.655 5.014 -59.170 1.00 38.53 105 GLU A N 1
ATOM 846 C CA . GLU A 1 105 ? 38.824 5.400 -60.319 1.00 38.53 105 GLU A CA 1
ATOM 847 C C . GLU A 1 105 ? 39.002 6.883 -60.669 1.00 38.53 105 GLU A C 1
ATOM 849 O O . GLU A 1 105 ? 38.104 7.709 -60.532 1.00 38.53 105 GLU A O 1
ATOM 854 N N . PHE A 1 106 ? 40.191 7.235 -61.166 1.00 39.34 106 PHE A N 1
ATOM 855 C CA . PHE A 1 106 ? 40.360 8.423 -62.008 1.00 39.34 106 PHE A CA 1
ATOM 856 C C . PHE A 1 106 ? 40.390 7.980 -63.473 1.00 39.34 106 PHE A C 1
ATOM 858 O O . PHE A 1 106 ? 41.426 7.947 -64.134 1.00 39.34 106 PHE A O 1
ATOM 865 N N . GLY A 1 107 ? 39.220 7.570 -63.957 1.00 35.16 107 GLY A N 1
ATOM 866 C CA . GLY A 1 107 ? 39.013 7.100 -65.317 1.00 35.16 107 GLY A CA 1
ATOM 867 C C . GLY A 1 107 ? 37.574 7.327 -65.766 1.00 35.16 107 GLY A C 1
ATOM 868 O O . GLY A 1 107 ? 36.711 6.505 -65.509 1.00 35.16 107 GLY A O 1
ATOM 869 N N . ALA A 1 108 ? 37.385 8.413 -66.516 1.00 32.78 108 ALA A N 1
ATOM 870 C CA . ALA A 1 108 ? 36.298 8.658 -67.464 1.00 32.78 108 ALA A CA 1
ATOM 871 C C . ALA A 1 108 ? 34.947 9.241 -66.978 1.00 32.78 108 ALA A C 1
ATOM 873 O O . ALA A 1 108 ? 34.124 8.613 -66.329 1.00 32.78 108 ALA A O 1
ATOM 874 N N . SER A 1 109 ? 34.692 10.414 -67.569 1.00 33.06 109 SER A N 1
ATOM 875 C CA . SER A 1 109 ? 33.422 10.882 -68.135 1.00 33.06 109 SER A CA 1
ATOM 876 C C . SER A 1 109 ? 32.403 11.560 -67.215 1.00 33.06 109 SER A C 1
ATOM 878 O O . SER A 1 109 ? 31.533 10.955 -66.596 1.00 33.06 109 SER A O 1
ATOM 880 N N . VAL A 1 110 ? 32.477 12.892 -67.257 1.00 43.59 110 VAL A N 1
ATOM 881 C CA . VAL A 1 110 ? 31.408 13.835 -66.929 1.00 43.59 110 VAL A CA 1
ATOM 882 C C . VAL A 1 110 ? 30.231 13.592 -67.880 1.00 43.59 110 VAL A C 1
ATOM 884 O O . VAL A 1 110 ? 30.293 13.926 -69.062 1.00 43.59 110 VAL A O 1
ATOM 887 N N . GLY A 1 111 ? 29.151 13.028 -67.344 1.00 32.75 111 GLY A N 1
ATOM 888 C CA . GLY A 1 111 ? 27.840 12.950 -67.977 1.00 32.75 111 GLY A CA 1
ATOM 889 C C . GLY A 1 111 ? 26.805 13.621 -67.080 1.00 32.75 111 GLY A C 1
ATOM 890 O O . GLY A 1 111 ? 26.543 13.164 -65.974 1.00 32.75 111 GLY A O 1
ATOM 891 N N . SER A 1 112 ? 26.250 14.733 -67.553 1.00 46.44 112 SER A N 1
ATOM 892 C CA . SER A 1 112 ? 25.183 15.498 -66.907 1.00 46.44 112 SER A CA 1
ATOM 893 C C . SER A 1 112 ? 23.960 14.618 -66.603 1.00 46.44 112 SER A C 1
ATOM 895 O O . SER A 1 112 ? 23.301 14.137 -67.523 1.00 46.44 112 SER A O 1
ATOM 897 N N . ALA A 1 113 ? 23.629 14.440 -65.323 1.00 37.84 113 ALA A N 1
ATOM 898 C CA . ALA A 1 113 ? 22.324 13.967 -64.871 1.00 37.84 113 ALA A CA 1
ATOM 899 C C . ALA A 1 113 ? 21.943 14.768 -63.620 1.00 37.84 113 ALA A C 1
ATOM 901 O O . ALA A 1 113 ? 22.675 14.784 -62.631 1.00 37.84 113 ALA A O 1
ATOM 902 N N . GLY A 1 114 ? 20.841 15.515 -63.711 1.00 42.12 114 GLY A N 1
ATOM 903 C CA . GLY A 1 114 ? 20.404 16.468 -62.696 1.00 42.12 114 GLY A CA 1
ATOM 904 C C . GLY A 1 114 ? 20.290 15.852 -61.302 1.00 42.12 114 GLY A C 1
ATOM 905 O O . GLY A 1 114 ? 19.887 14.703 -61.150 1.00 42.12 114 GLY A O 1
ATOM 906 N N . HIS A 1 115 ? 20.637 16.648 -60.293 1.00 51.12 115 HIS A N 1
ATOM 907 C CA . HIS A 1 115 ? 20.497 16.345 -58.871 1.00 51.12 115 HIS A CA 1
ATOM 908 C C . HIS A 1 115 ? 19.134 15.686 -58.579 1.00 51.12 115 HIS A C 1
ATOM 910 O O . HIS A 1 115 ? 18.105 16.362 -58.530 1.00 51.12 115 HIS A O 1
ATOM 916 N N . LEU A 1 116 ? 19.105 14.362 -58.398 1.00 52.69 116 LEU A N 1
ATOM 917 C CA . LEU A 1 116 ? 17.885 13.630 -58.055 1.00 52.69 116 LEU A CA 1
ATOM 918 C C . LEU A 1 116 ? 17.495 13.996 -56.620 1.00 52.69 116 LEU A C 1
ATOM 920 O O . LEU A 1 116 ? 18.050 13.475 -55.659 1.00 52.69 116 LEU A O 1
ATOM 924 N N . TRP A 1 117 ? 16.560 14.933 -56.468 1.00 61.62 117 TRP A N 1
ATOM 925 C CA . TRP A 1 117 ? 15.977 15.281 -55.174 1.00 61.62 117 TRP A CA 1
ATOM 926 C C . TRP A 1 117 ? 15.168 14.092 -54.640 1.00 61.62 117 TRP A C 1
ATOM 928 O O . TRP A 1 117 ? 14.068 13.809 -55.127 1.00 61.62 117 TRP A O 1
ATOM 938 N N . MET A 1 118 ? 15.692 13.380 -53.642 1.00 71.50 118 MET A N 1
ATOM 939 C CA . MET A 1 118 ? 14.996 12.244 -53.039 1.00 71.50 118 MET A CA 1
ATOM 940 C C . MET A 1 118 ? 13.963 12.752 -52.035 1.00 71.50 118 MET A C 1
ATOM 942 O O . MET A 1 118 ? 14.311 13.272 -50.978 1.00 71.50 118 MET A O 1
ATOM 946 N N . LYS A 1 119 ? 12.669 12.614 -52.330 1.00 77.56 119 LYS A N 1
ATOM 947 C CA . LYS A 1 119 ? 11.628 12.947 -51.346 1.00 77.56 119 LYS A CA 1
ATOM 948 C C . LYS A 1 119 ? 11.679 11.947 -50.183 1.00 77.56 119 LYS A C 1
ATOM 950 O O . LYS A 1 119 ? 11.585 10.747 -50.448 1.00 77.56 119 LYS A O 1
ATOM 955 N N . PRO A 1 120 ? 11.792 12.399 -48.920 1.00 75.12 120 PRO A N 1
ATOM 956 C CA . PRO A 1 120 ? 11.655 11.494 -47.791 1.00 75.12 120 PRO A CA 1
ATOM 957 C C . PRO A 1 120 ? 10.263 10.848 -47.784 1.00 75.12 120 PRO A C 1
ATOM 959 O O . PRO A 1 120 ? 9.296 11.492 -48.211 1.00 75.12 120 PRO A O 1
ATOM 962 N N . PRO A 1 121 ? 10.138 9.609 -47.282 1.00 73.38 121 PRO A N 1
ATOM 963 C CA . PRO A 1 121 ? 8.838 8.996 -47.037 1.00 73.38 121 PRO A CA 1
ATOM 964 C C . PRO A 1 121 ? 7.975 9.898 -46.146 1.00 73.38 121 PRO A C 1
ATOM 966 O O . PRO A 1 121 ? 8.505 10.647 -45.325 1.00 73.38 121 PRO A O 1
ATOM 969 N N . GLN A 1 122 ? 6.651 9.830 -46.280 1.00 75.00 122 GLN A N 1
ATOM 970 C CA . GLN A 1 122 ? 5.757 10.417 -45.280 1.00 75.00 122 GLN A CA 1
ATOM 971 C C . GLN A 1 122 ? 5.548 9.428 -44.138 1.00 75.00 122 GLN A C 1
ATOM 973 O O . GLN A 1 122 ? 5.384 8.232 -44.376 1.00 75.00 122 GLN A O 1
ATOM 978 N N . PHE A 1 123 ? 5.550 9.921 -42.899 1.00 72.69 123 PHE A N 1
ATOM 979 C CA . PHE A 1 123 ? 5.214 9.088 -41.751 1.00 72.69 123 PHE A CA 1
ATOM 980 C C . PHE A 1 123 ? 3.694 9.006 -41.609 1.00 72.69 123 PHE A C 1
ATOM 982 O O . PHE A 1 123 ? 3.053 9.938 -41.131 1.00 72.69 123 PHE A O 1
ATOM 989 N N . ASP A 1 124 ? 3.124 7.889 -42.041 1.00 70.56 124 ASP A N 1
ATOM 990 C CA . ASP A 1 124 ? 1.692 7.576 -41.961 1.00 70.56 124 ASP A CA 1
ATOM 991 C C . ASP A 1 124 ? 1.359 6.600 -40.813 1.00 70.56 124 ASP A C 1
ATOM 993 O O . ASP A 1 124 ? 0.205 6.221 -40.622 1.00 70.56 124 ASP A O 1
ATOM 997 N N . GLY A 1 125 ? 2.371 6.192 -40.039 1.00 64.31 125 GLY A N 1
ATOM 998 C CA . GLY A 1 125 ? 2.239 5.239 -38.939 1.00 64.31 125 GLY A CA 1
ATOM 999 C C . GLY A 1 125 ? 2.130 3.772 -39.369 1.00 64.31 125 GLY A C 1
ATOM 1000 O O . GLY A 1 125 ? 1.995 2.910 -38.504 1.00 64.31 125 GLY A O 1
ATOM 1001 N N . THR A 1 126 ? 2.211 3.465 -40.669 1.00 71.19 126 THR A N 1
ATOM 1002 C CA . THR A 1 126 ? 2.211 2.077 -41.167 1.00 71.19 126 THR A CA 1
ATOM 1003 C C . THR A 1 126 ? 3.547 1.377 -40.930 1.00 71.19 126 THR A C 1
ATOM 1005 O O . THR A 1 126 ? 3.591 0.157 -40.763 1.00 71.19 126 THR A O 1
ATOM 1008 N N . MET A 1 127 ? 4.639 2.146 -40.871 1.00 71.50 127 MET A N 1
ATOM 1009 C CA . MET A 1 127 ? 5.975 1.654 -40.547 1.00 71.50 127 MET A CA 1
ATOM 1010 C C . MET A 1 127 ? 6.400 2.059 -39.125 1.00 71.50 127 MET A C 1
ATOM 1012 O O . MET A 1 127 ? 6.115 3.178 -38.694 1.00 71.50 127 MET A O 1
ATOM 1016 N N . PRO A 1 128 ? 7.140 1.199 -38.403 1.00 67.25 128 PRO A N 1
ATOM 1017 C CA . PRO A 1 128 ? 7.775 1.559 -37.139 1.00 67.25 128 PRO A CA 1
ATOM 1018 C C . PRO A 1 128 ? 8.656 2.816 -37.243 1.00 67.25 128 PRO A C 1
ATOM 1020 O O . PRO A 1 128 ? 9.390 3.002 -38.219 1.00 67.25 128 PRO A O 1
ATOM 1023 N N . TRP A 1 129 ? 8.636 3.662 -36.206 1.00 71.19 129 TRP A N 1
ATOM 1024 C CA . TRP A 1 129 ? 9.346 4.954 -36.173 1.00 71.19 129 TRP A CA 1
ATOM 1025 C C . TRP A 1 129 ? 10.851 4.844 -36.455 1.00 71.19 129 TRP A C 1
ATOM 1027 O O . TRP A 1 129 ? 11.427 5.670 -37.159 1.00 71.19 129 TRP A O 1
ATOM 1037 N N . ASN A 1 130 ? 11.504 3.803 -35.942 1.00 64.38 130 ASN A N 1
ATOM 1038 C CA . ASN A 1 130 ? 12.927 3.549 -36.165 1.00 64.38 130 ASN A CA 1
ATOM 1039 C C . ASN A 1 130 ? 13.257 3.253 -37.639 1.00 64.38 130 ASN A C 1
ATOM 1041 O O . ASN A 1 130 ? 14.336 3.616 -38.105 1.00 64.38 130 ASN A O 1
ATOM 1045 N N . ILE A 1 131 ? 12.344 2.615 -38.374 1.00 70.94 131 ILE A N 1
ATOM 1046 C CA . ILE A 1 131 ? 12.505 2.333 -39.806 1.00 70.94 131 ILE A CA 1
ATOM 1047 C C . ILE A 1 131 ? 12.293 3.617 -40.608 1.00 70.94 131 ILE A C 1
ATOM 1049 O O . ILE A 1 131 ? 13.140 3.962 -41.434 1.00 70.94 131 ILE A O 1
ATOM 1053 N N . TYR A 1 132 ? 11.231 4.364 -40.291 1.00 78.62 132 TYR A N 1
ATOM 1054 C CA . TYR A 1 132 ? 10.973 5.678 -40.878 1.00 78.62 132 TYR A CA 1
ATOM 1055 C C . TYR A 1 132 ? 12.168 6.620 -40.715 1.00 78.62 132 TYR A C 1
ATOM 1057 O O . TYR A 1 132 ? 12.658 7.184 -41.692 1.00 78.62 132 TYR A O 1
ATOM 1065 N N . ARG A 1 133 ? 12.689 6.740 -39.488 1.00 76.06 133 ARG A N 1
ATOM 1066 C CA . ARG A 1 133 ? 13.812 7.622 -39.166 1.00 76.06 133 ARG A CA 1
ATOM 1067 C C . ARG A 1 133 ? 15.047 7.308 -40.009 1.00 76.06 133 ARG A C 1
ATOM 1069 O O . ARG A 1 133 ? 15.651 8.230 -40.542 1.00 76.06 133 ARG A O 1
ATOM 1076 N N . ARG A 1 134 ? 15.393 6.028 -40.188 1.00 77.50 134 ARG A N 1
ATOM 1077 C CA . ARG A 1 134 ? 16.539 5.627 -41.026 1.00 77.50 134 ARG A CA 1
ATOM 1078 C C . ARG A 1 134 ? 16.346 6.006 -42.493 1.00 77.50 134 ARG A C 1
ATOM 1080 O O . ARG A 1 134 ? 17.288 6.472 -43.126 1.00 77.50 134 ARG A O 1
ATOM 1087 N N . GLN A 1 135 ? 15.144 5.822 -43.039 1.00 79.69 135 GLN A N 1
ATOM 1088 C CA . GLN A 1 135 ? 14.853 6.191 -44.429 1.00 79.69 135 GLN A CA 1
ATOM 1089 C C . GLN A 1 135 ? 14.832 7.710 -44.626 1.00 79.69 135 GLN A C 1
ATOM 1091 O O . GLN A 1 135 ? 15.358 8.212 -45.618 1.00 79.69 135 GLN A O 1
ATOM 1096 N N . PHE A 1 136 ? 14.283 8.444 -43.659 1.00 82.75 136 PHE A N 1
ATOM 1097 C CA . PHE A 1 136 ? 14.331 9.899 -43.623 1.00 82.75 136 PHE A CA 1
ATOM 1098 C C . PHE A 1 136 ? 15.777 10.411 -43.558 1.00 82.75 136 PHE A C 1
ATOM 1100 O O . PHE A 1 136 ? 16.149 11.291 -44.328 1.00 82.75 136 PHE A O 1
ATOM 1107 N N . GLU A 1 137 ? 16.614 9.836 -42.690 1.00 80.88 137 GLU A N 1
ATOM 1108 C CA . GLU A 1 137 ? 18.030 10.199 -42.565 1.00 80.88 137 GLU A CA 1
ATOM 1109 C C . GLU A 1 137 ? 18.816 9.887 -43.844 1.00 80.88 137 GLU A C 1
ATOM 1111 O O . GLU A 1 137 ? 19.613 10.717 -44.278 1.00 80.88 137 GLU A O 1
ATOM 1116 N N . ALA A 1 138 ? 18.557 8.749 -44.492 1.00 79.06 138 ALA A N 1
ATOM 1117 C CA . ALA A 1 138 ? 19.155 8.417 -45.783 1.00 79.06 138 ALA A CA 1
ATOM 1118 C C . ALA A 1 138 ? 18.767 9.436 -46.870 1.00 79.06 138 ALA A C 1
ATOM 1120 O O . ALA A 1 138 ? 19.644 9.964 -47.551 1.00 79.06 138 ALA A O 1
ATOM 1121 N N . ALA A 1 139 ? 17.477 9.778 -46.978 1.00 80.62 139 ALA A N 1
ATOM 1122 C CA . ALA A 1 139 ? 16.992 10.780 -47.928 1.00 80.62 139 ALA A CA 1
ATOM 1123 C C . ALA A 1 139 ? 17.579 12.174 -47.664 1.00 80.62 139 ALA A C 1
ATOM 1125 O O . ALA A 1 139 ? 18.046 12.843 -48.583 1.00 80.62 139 ALA A O 1
ATOM 1126 N N . ALA A 1 140 ? 17.616 12.588 -46.398 1.00 80.44 140 ALA A N 1
ATOM 1127 C CA . ALA A 1 140 ? 18.174 13.866 -45.986 1.00 80.44 140 ALA A CA 1
ATOM 1128 C C . ALA A 1 140 ? 19.682 13.960 -46.268 1.00 80.44 140 ALA A C 1
ATOM 1130 O O . ALA A 1 140 ? 20.158 15.005 -46.701 1.00 80.44 140 ALA A O 1
ATOM 1131 N N . ASN A 1 141 ? 20.432 12.875 -46.056 1.00 78.50 141 ASN A N 1
ATOM 1132 C CA . ASN A 1 141 ? 21.868 12.839 -46.325 1.00 78.50 141 ASN A CA 1
ATOM 1133 C C . ASN A 1 141 ? 22.168 12.896 -47.828 1.00 78.50 141 ASN A C 1
ATOM 1135 O O . ASN A 1 141 ? 23.045 13.651 -48.235 1.00 78.50 141 ASN A O 1
ATOM 1139 N N . SER A 1 142 ? 21.420 12.164 -48.659 1.00 78.25 142 SER A N 1
ATOM 1140 C CA . SER A 1 142 ? 21.565 12.231 -50.120 1.00 78.25 142 SER A CA 1
ATOM 1141 C C . SER A 1 142 ? 21.192 13.597 -50.694 1.00 78.25 142 SER A C 1
ATOM 1143 O O . SER A 1 142 ? 21.766 14.011 -51.695 1.00 78.25 142 SER A O 1
ATOM 1145 N N . ASN A 1 143 ? 20.267 14.312 -50.051 1.00 80.69 143 ASN A N 1
ATOM 1146 C CA . ASN A 1 143 ? 19.902 15.673 -50.438 1.00 80.69 143 ASN A CA 1
ATOM 1147 C C . ASN A 1 143 ? 20.803 16.755 -49.814 1.00 80.69 143 ASN A C 1
ATOM 1149 O O . ASN A 1 143 ? 20.549 17.938 -50.026 1.00 80.69 143 ASN A O 1
ATOM 1153 N N . GLY A 1 144 ? 21.799 16.384 -49.002 1.00 79.50 144 GLY A N 1
ATOM 1154 C CA . GLY A 1 144 ? 22.685 17.340 -48.334 1.00 79.50 144 GLY A CA 1
ATOM 1155 C C . GLY A 1 144 ? 22.000 18.237 -47.296 1.00 79.50 144 GLY A C 1
ATOM 1156 O O . GLY A 1 144 ? 22.484 19.334 -47.036 1.00 79.50 144 GLY A O 1
ATOM 1157 N N . TRP A 1 145 ? 20.883 17.801 -46.706 1.00 81.75 145 TRP A N 1
ATOM 1158 C CA . TRP A 1 145 ? 20.120 18.613 -45.755 1.00 81.75 145 TRP A CA 1
ATOM 1159 C C . TRP A 1 145 ? 20.916 18.906 -44.481 1.00 81.75 145 TRP A C 1
ATOM 1161 O O . TRP A 1 145 ? 21.459 18.006 -43.833 1.00 81.75 145 TRP A O 1
ATOM 1171 N N . SER A 1 146 ? 20.900 20.169 -44.072 1.00 74.44 146 SER A N 1
ATOM 1172 C CA . SER A 1 146 ? 21.407 20.650 -42.790 1.00 74.44 146 SER A CA 1
ATOM 1173 C C . SER A 1 146 ? 20.490 20.254 -41.625 1.00 74.44 146 SER A C 1
ATOM 1175 O O . SER A 1 146 ? 19.323 19.898 -41.805 1.00 74.44 146 SER A O 1
ATOM 1177 N N . SER A 1 147 ? 20.998 20.318 -40.391 1.00 71.94 147 SER A N 1
ATOM 1178 C CA . SER A 1 147 ? 20.218 19.970 -39.191 1.00 71.94 147 SER A CA 1
ATOM 1179 C C . SER A 1 147 ? 18.930 20.792 -39.052 1.00 71.94 147 SER A C 1
ATOM 1181 O O . SER A 1 147 ? 17.919 20.274 -38.581 1.00 71.94 147 SER A O 1
ATOM 1183 N N . THR A 1 148 ? 18.938 22.048 -39.503 1.00 68.00 148 THR A N 1
ATOM 1184 C CA . THR A 1 148 ? 17.767 22.936 -39.499 1.00 68.00 148 THR A CA 1
ATOM 1185 C C . THR A 1 148 ? 16.726 22.520 -40.539 1.00 68.00 148 THR A C 1
ATOM 1187 O O . THR A 1 148 ? 15.530 22.523 -40.248 1.00 68.00 148 THR A O 1
ATOM 1190 N N . GLU A 1 149 ? 17.151 22.090 -41.727 1.00 71.50 149 GLU A N 1
ATOM 1191 C CA . GLU A 1 149 ? 16.261 21.574 -42.776 1.00 71.50 149 GLU A CA 1
ATOM 1192 C C . GLU A 1 149 ? 15.654 20.222 -42.389 1.00 71.50 149 GLU A C 1
ATOM 1194 O O . GLU A 1 149 ? 14.450 20.015 -42.554 1.00 71.50 149 GLU A O 1
ATOM 1199 N N . LYS A 1 150 ? 16.449 19.334 -41.773 1.00 76.50 150 LYS A N 1
ATOM 1200 C CA . LYS A 1 150 ? 15.959 18.071 -41.196 1.00 76.50 150 LYS A CA 1
ATOM 1201 C C . LYS A 1 150 ? 14.879 18.329 -40.143 1.00 76.50 150 LYS A C 1
ATOM 1203 O O . LYS A 1 150 ? 13.812 17.722 -40.207 1.00 76.50 150 LYS A O 1
ATOM 1208 N N . ALA A 1 151 ? 15.126 19.255 -39.214 1.00 66.19 151 ALA A N 1
ATOM 1209 C CA . ALA A 1 151 ? 14.158 19.627 -38.183 1.00 66.19 151 ALA A CA 1
ATOM 1210 C C . ALA A 1 151 ? 12.879 20.235 -38.784 1.00 66.19 151 ALA A C 1
ATOM 1212 O O . ALA A 1 151 ? 11.778 19.860 -38.395 1.00 66.19 151 ALA A O 1
ATOM 1213 N N . THR A 1 152 ? 13.006 21.104 -39.791 1.00 72.25 152 THR A N 1
ATOM 1214 C CA . THR A 1 152 ? 11.857 21.732 -40.468 1.00 72.25 152 THR A CA 1
ATOM 1215 C C . THR A 1 152 ? 10.987 20.705 -41.198 1.00 72.25 152 THR A C 1
ATOM 1217 O O . THR A 1 152 ? 9.762 20.801 -41.170 1.00 72.25 152 THR A O 1
ATOM 1220 N N . ALA A 1 153 ? 11.596 19.688 -41.810 1.00 72.12 153 ALA A N 1
ATOM 1221 C CA . ALA A 1 153 ? 10.867 18.599 -42.459 1.00 72.12 153 ALA A CA 1
ATOM 1222 C C . ALA A 1 153 ? 10.206 17.627 -41.458 1.00 72.12 153 ALA A C 1
ATOM 1224 O O . ALA A 1 153 ? 9.183 17.021 -41.778 1.00 72.12 153 ALA A O 1
ATOM 1225 N N . LEU A 1 154 ? 10.756 17.494 -40.245 1.00 70.75 154 LEU A N 1
ATOM 1226 C CA . LEU A 1 154 ? 10.193 16.690 -39.149 1.00 70.75 154 LEU A CA 1
ATOM 1227 C C . LEU A 1 154 ? 9.125 17.435 -38.326 1.00 70.75 154 LEU A C 1
ATOM 1229 O O . LEU A 1 154 ? 8.250 16.800 -37.735 1.00 70.75 154 LEU A O 1
ATOM 1233 N N . TRP A 1 155 ? 9.146 18.769 -38.334 1.00 62.19 155 TRP A N 1
ATOM 1234 C CA . TRP A 1 155 ? 8.263 19.649 -37.562 1.00 62.19 155 TRP A CA 1
ATOM 1235 C C . TRP A 1 155 ? 6.750 19.361 -37.683 1.00 62.19 155 TRP A C 1
ATOM 1237 O O . TRP A 1 155 ? 6.051 19.406 -36.665 1.00 62.19 155 TRP A O 1
ATOM 1247 N N . PRO A 1 156 ? 6.188 19.023 -38.865 1.00 64.19 156 PRO A N 1
ATOM 1248 C CA . PRO A 1 156 ? 4.771 18.667 -38.974 1.00 64.19 156 PRO A CA 1
ATOM 1249 C C . PRO A 1 156 ? 4.391 17.433 -38.140 1.00 64.19 156 PRO A C 1
ATOM 1251 O O . PRO A 1 156 ? 3.279 17.361 -37.617 1.00 64.19 156 PRO A O 1
ATOM 1254 N N . TYR A 1 157 ? 5.319 16.488 -37.972 1.00 63.25 157 TYR A N 1
ATOM 1255 C CA . TYR A 1 157 ? 5.115 15.264 -37.194 1.00 63.25 157 TYR A CA 1
ATOM 1256 C C . TYR A 1 157 ? 5.308 15.503 -35.696 1.00 63.25 157 TYR A C 1
ATOM 1258 O O . TYR A 1 157 ? 4.577 14.940 -34.886 1.00 63.25 157 TYR A O 1
ATOM 1266 N N . GLU A 1 158 ? 6.219 16.404 -35.322 1.00 58.31 158 GLU A N 1
ATOM 1267 C CA . GLU A 1 158 ? 6.382 16.859 -33.939 1.00 58.31 158 GLU A CA 1
ATOM 1268 C C . GLU A 1 158 ? 5.122 17.578 -33.439 1.00 58.31 158 GLU A C 1
ATOM 1270 O O . GLU A 1 158 ? 4.654 17.301 -32.339 1.00 58.31 158 GLU A O 1
ATOM 1275 N N . LYS A 1 159 ? 4.476 18.404 -34.275 1.00 54.28 159 LYS A N 1
ATOM 1276 C CA . LYS A 1 159 ? 3.152 18.972 -33.964 1.00 54.28 159 LYS A CA 1
ATOM 1277 C C . LYS A 1 159 ? 2.069 17.910 -33.804 1.00 54.28 159 LYS A C 1
ATOM 1279 O O . LYS A 1 159 ? 1.210 18.068 -32.944 1.00 54.28 159 LYS A O 1
ATOM 1284 N N . MET A 1 160 ? 2.096 16.844 -34.601 1.00 54.53 160 MET A N 1
ATOM 1285 C CA . MET A 1 160 ? 1.151 15.733 -34.470 1.00 54.53 160 MET A CA 1
ATOM 1286 C C . MET A 1 160 ? 1.360 14.987 -33.144 1.00 54.53 160 MET A C 1
ATOM 1288 O O . MET A 1 160 ? 0.391 14.724 -32.439 1.00 54.53 160 MET A O 1
ATOM 1292 N N . 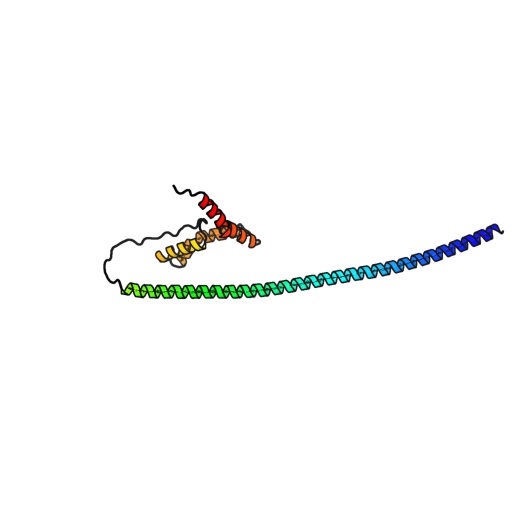LEU A 1 161 ? 2.617 14.749 -32.752 1.00 56.34 161 LEU A N 1
ATOM 1293 C CA . LEU A 1 161 ? 2.994 14.232 -31.434 1.00 56.34 161 LEU A CA 1
ATOM 1294 C C . LEU A 1 161 ? 2.553 15.177 -30.310 1.00 56.34 161 LEU A C 1
ATOM 1296 O O . LEU A 1 161 ? 1.911 14.733 -29.369 1.00 56.34 161 LEU A O 1
ATOM 1300 N N . VAL A 1 162 ? 2.819 16.480 -30.410 1.00 55.41 162 VAL A N 1
ATOM 1301 C CA . VAL A 1 162 ? 2.438 17.484 -29.400 1.00 55.41 162 VAL A CA 1
ATOM 1302 C C . VAL A 1 162 ? 0.917 17.629 -29.273 1.00 55.41 162 VAL A C 1
ATOM 1304 O O . VAL A 1 162 ? 0.417 17.768 -28.160 1.00 55.41 162 VAL A O 1
ATOM 1307 N N . LEU A 1 163 ? 0.160 17.560 -30.372 1.00 53.00 163 LEU A N 1
ATOM 1308 C CA . LEU A 1 163 ? -1.307 17.523 -30.336 1.00 53.00 163 LEU A CA 1
ATOM 1309 C C . LEU A 1 163 ? -1.812 16.231 -29.680 1.00 53.00 163 LEU A C 1
ATOM 1311 O O . LEU A 1 163 ? -2.689 16.298 -28.823 1.00 53.00 163 LEU A O 1
ATOM 1315 N N . PHE A 1 164 ? -1.182 15.093 -29.978 1.00 50.50 164 PHE A N 1
ATOM 1316 C CA . PHE A 1 164 ? -1.435 13.816 -29.306 1.00 50.50 164 PHE A CA 1
ATOM 1317 C C . PHE A 1 164 ? -1.138 13.892 -27.790 1.00 50.50 164 PHE A C 1
ATOM 1319 O O . PHE A 1 164 ? -1.921 13.407 -26.979 1.00 50.50 164 PHE A O 1
ATOM 1326 N N . PHE A 1 165 ? -0.067 14.586 -27.382 1.00 46.62 165 PHE A N 1
ATOM 1327 C CA . PHE A 1 165 ? 0.269 14.865 -25.975 1.00 46.62 165 PHE A CA 1
ATOM 1328 C C . PHE A 1 165 ? -0.666 15.881 -25.299 1.00 46.62 165 PHE A C 1
ATOM 1330 O O . PHE A 1 165 ? -0.765 15.896 -24.074 1.00 46.62 165 PHE A O 1
ATOM 1337 N N . LYS A 1 166 ? -1.330 16.755 -26.063 1.00 49.50 166 LYS A N 1
ATOM 1338 C CA . LYS A 1 166 ? -2.260 17.763 -25.530 1.00 49.50 166 LYS A CA 1
ATOM 1339 C C . LYS A 1 166 ? -3.667 17.197 -25.331 1.00 49.50 166 LYS A C 1
ATOM 1341 O O . LYS A 1 166 ? -4.357 17.621 -24.409 1.00 49.50 166 LYS A O 1
ATOM 1346 N N . GLU A 1 167 ? -4.076 16.245 -26.167 1.00 50.28 167 GLU A N 1
ATOM 1347 C CA . GLU A 1 167 ? -5.363 15.547 -26.055 1.0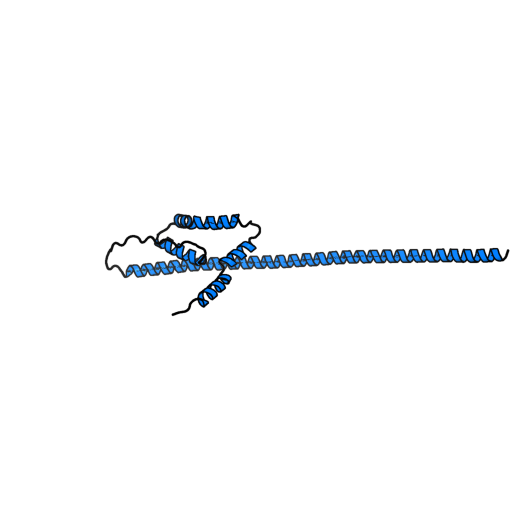0 50.28 167 GLU A CA 1
ATOM 1348 C C . GLU A 1 167 ? -5.343 14.463 -24.958 1.00 50.28 167 GLU A C 1
ATOM 1350 O O . GLU A 1 167 ? -6.346 14.245 -24.279 1.00 50.28 167 GLU A O 1
ATOM 1355 N N . TYR A 1 168 ? -4.178 13.863 -24.683 1.00 50.47 168 TYR A N 1
ATOM 1356 C CA . TYR A 1 168 ? -3.985 12.911 -23.585 1.00 50.47 168 TYR A CA 1
ATOM 1357 C C . TYR A 1 168 ? -3.267 13.564 -22.392 1.00 50.47 168 TYR A C 1
ATOM 1359 O O . TYR A 1 168 ? -2.054 13.744 -22.383 1.00 50.47 168 TYR A O 1
ATOM 1367 N N . HIS A 1 169 ? -4.040 13.910 -21.357 1.00 50.25 169 HIS A N 1
ATOM 1368 C CA . HIS A 1 169 ? -3.588 14.588 -20.134 1.00 50.25 169 HIS A CA 1
ATOM 1369 C C . HIS A 1 169 ? -2.309 13.987 -19.482 1.00 50.25 169 HIS A C 1
ATOM 1371 O O . HIS A 1 169 ? -2.121 12.767 -19.483 1.00 50.25 169 HIS A O 1
ATOM 1377 N N . PRO A 1 170 ? -1.503 14.789 -18.744 1.00 50.12 170 PRO A N 1
ATOM 1378 C CA . PRO A 1 170 ? -0.199 14.381 -18.188 1.00 50.12 170 PRO A CA 1
ATOM 1379 C C . PRO A 1 170 ? -0.243 13.315 -17.081 1.00 50.12 170 PRO A C 1
ATOM 1381 O O . PRO A 1 170 ? 0.806 12.864 -16.623 1.00 50.12 170 PRO A O 1
ATOM 1384 N N . LYS A 1 171 ? -1.433 12.926 -16.606 1.00 52.44 171 LYS A N 1
ATOM 1385 C CA . LYS A 1 171 ? -1.593 12.017 -15.458 1.00 52.44 171 LYS A CA 1
ATOM 1386 C C . LYS A 1 171 ? -1.452 10.535 -15.809 1.00 52.44 171 LYS A C 1
ATOM 1388 O O . LYS A 1 171 ? -1.383 9.718 -14.904 1.00 52.44 171 LYS A O 1
ATOM 1393 N N . ASN A 1 172 ? -1.377 10.188 -17.093 1.00 52.94 172 ASN A N 1
ATOM 1394 C CA . ASN A 1 172 ? -1.439 8.800 -17.548 1.00 52.94 172 ASN A CA 1
ATOM 1395 C C . ASN A 1 172 ? -0.328 8.457 -18.550 1.00 52.94 172 ASN A C 1
ATOM 1397 O O . ASN A 1 172 ? -0.582 7.928 -19.632 1.00 52.94 172 ASN A O 1
ATOM 1401 N N . LYS A 1 173 ? 0.933 8.709 -18.170 1.00 54.38 173 LYS A N 1
ATOM 1402 C CA . LYS A 1 173 ? 2.107 8.289 -18.961 1.00 54.38 173 LYS A CA 1
ATOM 1403 C C . LYS A 1 173 ? 2.090 6.781 -19.276 1.00 54.38 173 LYS A C 1
ATOM 1405 O O . LYS A 1 173 ? 2.473 6.393 -20.373 1.00 54.38 173 LYS A O 1
ATOM 1410 N N . GLY A 1 174 ? 1.579 5.946 -18.363 1.00 55.19 174 GLY A N 1
ATOM 1411 C CA . GLY A 1 174 ? 1.463 4.494 -18.563 1.00 55.19 174 GLY A CA 1
ATOM 1412 C C . GLY A 1 174 ? 0.456 4.081 -19.643 1.00 55.19 174 GLY A C 1
ATOM 1413 O O . GLY A 1 174 ? 0.759 3.209 -20.451 1.00 55.19 174 GLY A O 1
ATOM 1414 N N . LEU A 1 175 ? -0.707 4.742 -19.724 1.00 54.53 175 LEU A N 1
ATOM 1415 C CA . LEU A 1 175 ? -1.696 4.468 -20.781 1.00 54.53 175 LEU A CA 1
ATOM 1416 C C . LEU A 1 175 ? -1.221 4.964 -22.146 1.00 54.53 175 LEU A C 1
ATOM 1418 O O . LEU A 1 175 ? -1.529 4.348 -23.159 1.00 54.53 175 LEU A O 1
ATOM 1422 N N . LEU A 1 176 ? -0.446 6.050 -22.177 1.00 53.56 176 LEU A N 1
ATOM 1423 C CA . LEU A 1 176 ? 0.154 6.547 -23.409 1.00 53.56 176 LEU A CA 1
ATOM 1424 C C . LEU A 1 176 ? 1.171 5.553 -23.976 1.00 53.56 176 LEU A C 1
ATOM 1426 O O . LEU A 1 176 ? 1.095 5.216 -25.153 1.00 53.56 176 LEU A O 1
ATOM 1430 N N . VAL A 1 177 ? 2.092 5.066 -23.138 1.00 56.91 177 VAL A N 1
ATOM 1431 C CA . VAL A 1 177 ? 3.048 4.026 -23.542 1.00 56.91 177 VAL A CA 1
ATOM 1432 C C . VAL A 1 177 ? 2.295 2.766 -23.967 1.00 56.91 177 VAL A C 1
ATOM 1434 O O . VAL A 1 177 ? 2.595 2.228 -25.023 1.00 56.91 177 VAL A O 1
ATOM 1437 N N . GLY A 1 178 ? 1.249 2.365 -23.237 1.00 62.12 178 GLY A N 1
ATOM 1438 C CA . GLY A 1 178 ? 0.391 1.239 -23.617 1.00 62.12 178 GLY A CA 1
ATOM 1439 C C . GLY A 1 178 ? -0.297 1.416 -24.976 1.00 62.12 178 GLY A C 1
ATOM 1440 O O . GLY A 1 178 ? -0.285 0.498 -25.787 1.00 62.12 178 GLY A O 1
ATOM 1441 N N . HIS A 1 179 ? -0.849 2.594 -25.278 1.00 57.62 179 HIS A N 1
ATOM 1442 C CA . HIS A 1 179 ? -1.483 2.866 -26.572 1.00 57.62 179 HIS A CA 1
ATOM 1443 C C . HIS A 1 179 ? -0.480 2.987 -27.721 1.00 57.62 179 HIS A C 1
ATOM 1445 O O . HIS A 1 179 ? -0.774 2.539 -28.829 1.00 57.62 179 HIS A O 1
ATOM 1451 N N . LEU A 1 180 ? 0.695 3.574 -27.484 1.00 59.06 180 LEU A N 1
ATOM 1452 C CA . LEU A 1 180 ? 1.764 3.620 -28.482 1.00 59.06 180 LEU A CA 1
ATOM 1453 C C . LEU A 1 180 ? 2.325 2.221 -28.746 1.00 59.06 180 LEU A C 1
ATOM 1455 O O . LEU A 1 180 ? 2.546 1.882 -29.902 1.00 59.06 180 LEU A O 1
ATOM 1459 N N . GLU A 1 181 ? 2.465 1.386 -27.718 1.00 62.53 181 GLU A N 1
ATOM 1460 C CA . GLU A 1 181 ? 2.871 -0.015 -27.855 1.00 62.53 181 GLU A CA 1
ATOM 1461 C C . GLU A 1 181 ? 1.788 -0.846 -28.561 1.00 62.53 181 GLU A C 1
ATOM 1463 O O . GLU A 1 181 ? 2.088 -1.666 -29.423 1.00 62.53 181 GLU A O 1
ATOM 1468 N N . MET A 1 182 ? 0.507 -0.584 -28.293 1.00 61.38 182 MET A N 1
ATOM 1469 C CA . MET A 1 182 ? -0.587 -1.217 -29.032 1.00 61.38 182 MET A CA 1
ATOM 1470 C C . MET A 1 182 ? -0.638 -0.781 -30.495 1.00 61.38 182 MET A C 1
ATOM 1472 O O . MET A 1 182 ? -0.966 -1.589 -31.353 1.00 61.38 182 MET A O 1
ATOM 1476 N N . ARG A 1 183 ? -0.358 0.486 -30.807 1.00 56.91 183 ARG A N 1
ATOM 1477 C CA . ARG A 1 183 ? -0.508 1.003 -32.174 1.00 56.91 183 ARG A CA 1
ATOM 1478 C C . ARG A 1 183 ? 0.740 0.815 -33.031 1.00 56.91 183 ARG A C 1
ATOM 1480 O O . ARG A 1 183 ? 0.622 0.586 -34.230 1.00 56.91 183 ARG A O 1
ATOM 1487 N N . TYR A 1 184 ? 1.913 0.929 -32.421 1.00 61.09 184 TYR A N 1
ATOM 1488 C CA . TYR A 1 184 ? 3.207 0.985 -33.100 1.00 61.09 184 TYR A CA 1
ATOM 1489 C C . TYR A 1 184 ? 4.240 -0.001 -32.529 1.00 61.09 184 TYR A C 1
ATOM 1491 O O . TYR A 1 184 ? 5.331 -0.117 -33.089 1.00 61.09 184 TYR A O 1
ATOM 1499 N N . GLY A 1 185 ? 3.927 -0.696 -31.432 1.00 67.94 185 GLY A N 1
ATOM 1500 C CA . GLY A 1 185 ? 4.809 -1.677 -30.806 1.00 67.94 185 GLY A CA 1
ATOM 1501 C C . GLY A 1 185 ? 4.911 -2.971 -31.608 1.00 67.94 185 GLY A C 1
ATOM 1502 O O . GLY A 1 185 ? 3.984 -3.399 -32.305 1.00 67.94 185 GLY A O 1
ATOM 1503 N N . GLN A 1 186 ? 6.075 -3.614 -31.515 1.00 63.09 186 GLN A N 1
ATOM 1504 C CA . GLN A 1 186 ? 6.392 -4.812 -32.299 1.00 63.09 186 GLN A CA 1
ATOM 1505 C C . GLN A 1 186 ? 5.479 -5.998 -31.965 1.00 63.09 186 GLN A C 1
ATOM 1507 O O . GLN A 1 186 ? 5.134 -6.759 -32.868 1.00 63.09 186 GLN A O 1
ATOM 1512 N N . LEU A 1 187 ? 5.042 -6.118 -30.705 1.00 62.97 187 LEU A N 1
ATOM 1513 C CA . LEU A 1 187 ? 4.167 -7.203 -30.247 1.00 62.97 187 LEU A CA 1
ATOM 1514 C C . LEU A 1 187 ? 2.797 -7.192 -30.943 1.00 62.97 187 LEU A C 1
ATOM 1516 O O . LEU A 1 187 ? 2.240 -8.249 -31.227 1.00 62.97 187 LEU A O 1
ATOM 1520 N N . HIS A 1 188 ? 2.249 -6.015 -31.259 1.00 62.78 188 HIS A N 1
ATOM 1521 C CA . HIS A 1 188 ? 0.961 -5.924 -31.954 1.00 62.78 188 HIS A CA 1
ATOM 1522 C C . HIS A 1 188 ? 1.099 -6.101 -33.474 1.00 62.78 188 HIS A C 1
ATOM 1524 O O . HIS A 1 188 ? 0.237 -6.703 -34.121 1.00 62.78 188 HIS A O 1
ATOM 1530 N N . LEU A 1 189 ? 2.215 -5.641 -34.047 1.00 66.75 189 LEU A N 1
ATOM 1531 C CA . LEU A 1 189 ? 2.512 -5.803 -35.471 1.00 66.75 189 LEU A CA 1
ATOM 1532 C C . LEU A 1 189 ? 2.629 -7.279 -35.881 1.00 66.75 189 LEU A C 1
ATOM 1534 O O . LEU A 1 189 ? 2.263 -7.614 -37.004 1.00 66.75 189 LEU A O 1
ATOM 1538 N N . GLU A 1 190 ? 3.056 -8.175 -34.987 1.00 68.88 190 GLU A N 1
ATOM 1539 C CA . GLU A 1 190 ? 3.118 -9.621 -35.250 1.00 68.88 190 GLU A CA 1
ATOM 1540 C C . GLU A 1 190 ? 1.749 -10.207 -35.645 1.00 68.88 190 GLU A C 1
ATOM 1542 O O . GLU A 1 190 ? 1.642 -10.980 -36.601 1.00 68.88 190 GLU A O 1
ATOM 1547 N N . HIS A 1 191 ? 0.672 -9.794 -34.970 1.00 66.50 191 HIS A N 1
ATOM 1548 C CA . HIS A 1 191 ? -0.686 -10.240 -35.293 1.00 66.50 191 HIS A CA 1
ATOM 1549 C C . HIS A 1 191 ? -1.141 -9.745 -36.676 1.00 66.50 191 HIS A C 1
ATOM 1551 O O . HIS A 1 191 ? -1.748 -10.492 -37.453 1.00 66.50 191 HIS A O 1
ATOM 1557 N N . VAL A 1 192 ? -0.798 -8.499 -37.011 1.00 67.31 192 VAL A N 1
ATOM 1558 C CA . VAL A 1 192 ? -1.080 -7.899 -38.322 1.00 67.31 192 VAL A CA 1
ATOM 1559 C C . VAL A 1 192 ? -0.295 -8.619 -39.421 1.00 67.31 192 VAL A C 1
ATOM 1561 O O . VAL A 1 192 ? -0.886 -9.008 -40.428 1.00 67.31 192 VAL A O 1
ATOM 1564 N N . TYR A 1 193 ? 0.998 -8.885 -39.214 1.00 69.94 193 TYR A N 1
ATOM 1565 C CA . TYR A 1 193 ? 1.833 -9.635 -40.157 1.00 69.94 193 TYR A CA 1
ATOM 1566 C C . TYR A 1 193 ? 1.319 -11.059 -40.374 1.00 69.94 193 TYR A C 1
ATOM 1568 O O . TYR A 1 193 ? 1.175 -11.484 -41.519 1.00 69.94 193 TYR A O 1
ATOM 1576 N N . ASN A 1 194 ? 0.957 -11.775 -39.309 1.00 71.94 194 ASN A N 1
ATOM 1577 C CA . ASN A 1 194 ? 0.386 -13.118 -39.413 1.00 71.94 194 ASN A CA 1
ATOM 1578 C C . ASN A 1 194 ? -0.933 -13.131 -40.201 1.00 71.94 194 ASN A C 1
ATOM 1580 O O . ASN A 1 194 ? -1.182 -14.042 -40.991 1.00 71.94 194 ASN A O 1
ATOM 1584 N N . THR A 1 195 ? -1.764 -12.104 -40.032 1.00 69.94 195 THR A N 1
ATOM 1585 C CA . THR A 1 195 ? -3.023 -11.963 -40.776 1.00 69.94 195 THR A CA 1
ATOM 1586 C C . THR A 1 195 ? -2.774 -11.621 -42.248 1.00 69.94 195 THR A C 1
ATOM 1588 O O . THR A 1 195 ? -3.419 -12.179 -43.135 1.00 69.94 195 THR A O 1
ATOM 1591 N N . GLN A 1 196 ? -1.802 -10.753 -42.538 1.00 69.75 196 GLN A N 1
ATOM 1592 C CA . GLN A 1 196 ? -1.428 -10.399 -43.910 1.00 69.75 196 GLN A CA 1
ATOM 1593 C C . GLN A 1 196 ? -0.767 -11.561 -44.663 1.00 69.75 196 GLN A C 1
ATOM 1595 O O . GLN A 1 196 ? -1.018 -11.727 -45.855 1.00 69.75 196 GLN A O 1
ATOM 1600 N N . LEU A 1 197 ? 0.039 -12.384 -43.986 1.00 68.69 197 LEU A N 1
ATOM 1601 C CA . LEU A 1 197 ? 0.679 -13.560 -44.580 1.00 68.69 197 LEU A CA 1
ATOM 1602 C C . LEU A 1 197 ? -0.336 -14.663 -44.909 1.00 68.69 197 LEU A C 1
ATOM 1604 O O . LEU A 1 197 ? -0.248 -15.255 -45.980 1.00 68.69 197 LEU A O 1
ATOM 1608 N N . LYS A 1 198 ? -1.345 -14.886 -44.055 1.00 67.44 198 LYS A N 1
ATOM 1609 C CA . LYS A 1 198 ? -2.418 -15.870 -44.308 1.00 67.44 198 LYS A CA 1
ATOM 1610 C C . LYS A 1 198 ? -3.289 -15.542 -45.524 1.00 67.44 198 LYS A C 1
ATOM 1612 O O . LYS A 1 198 ? -3.859 -16.449 -46.117 1.00 67.44 198 LYS A O 1
ATOM 1617 N N . ASN A 1 199 ? -3.377 -14.268 -45.904 1.00 59.66 199 ASN A N 1
ATOM 1618 C CA . ASN A 1 199 ? -4.190 -13.812 -47.033 1.00 59.66 199 ASN A CA 1
ATOM 1619 C C . ASN A 1 199 ? -3.424 -13.752 -48.367 1.00 59.66 199 ASN A C 1
ATOM 1621 O O . ASN A 1 199 ? -3.996 -13.349 -49.381 1.00 59.66 199 ASN A O 1
ATOM 1625 N N . ARG A 1 200 ? -2.145 -14.149 -48.404 1.00 63.50 200 ARG A N 1
ATOM 1626 C CA . ARG A 1 200 ? -1.374 -14.243 -49.651 1.00 63.50 200 ARG A CA 1
ATOM 1627 C C . ARG A 1 200 ? -1.401 -15.674 -50.179 1.00 63.50 200 ARG A C 1
ATOM 1629 O O . ARG A 1 200 ? -0.651 -16.524 -49.717 1.00 63.50 200 ARG A O 1
ATOM 1636 N N . PHE A 1 201 ? -2.227 -15.916 -51.193 1.00 67.25 201 PHE A N 1
ATOM 1637 C CA . PHE A 1 201 ? -2.084 -17.089 -52.053 1.00 67.25 201 PHE A CA 1
ATOM 1638 C C . PHE A 1 201 ? -1.173 -16.739 -53.228 1.00 67.25 201 PHE A C 1
ATOM 1640 O O . PHE A 1 201 ? -1.433 -15.783 -53.961 1.00 67.25 201 PHE A O 1
ATOM 1647 N N . GLN A 1 202 ? -0.103 -17.509 -53.393 1.00 64.19 202 GLN A N 1
ATOM 1648 C CA . GLN A 1 202 ? 0.746 -17.447 -54.575 1.00 64.19 202 GLN A CA 1
ATOM 1649 C C . GLN A 1 202 ? 0.028 -18.215 -55.694 1.00 64.19 202 GLN A C 1
ATOM 1651 O O . GLN A 1 202 ? -0.268 -19.398 -55.528 1.00 64.19 202 GLN A O 1
ATOM 1656 N N . ARG A 1 203 ? -0.344 -17.515 -56.771 1.00 51.53 203 ARG A N 1
ATOM 1657 C CA . ARG A 1 203 ? -0.823 -18.142 -58.010 1.00 51.53 203 ARG A CA 1
ATOM 1658 C C . ARG A 1 203 ? 0.349 -18.649 -58.831 1.00 51.53 203 ARG A C 1
ATOM 1660 O O . ARG A 1 203 ? 1.390 -17.954 -58.822 1.00 51.53 203 ARG A O 1
#